Protein AF-A0A7J7T260-F1 (afdb_monomer_lite)

Foldseek 3Di:
DDPVLVVDPPRDPVVVVVVQLVPDDPDDDPVCSVVSVVVVVVVVVVVVVVVVVVVVVVVVVCVVCVVVVVVVVVVVVVVVVVVVVVVVVVVVVVVVVVVVVVVVVVVVVVVVVVVVVVVLVVVLVVLQVQLVVLVVCLVVVVVVLPLVSNVVSLVSVVVSLVSNVPPPCSVVSVVVSVVSVVVSLVSVVVQCVVCVVVVVVPSNVVVDDPDDPDPPPPPD

InterPro domains:
  IPR019335 Conserved oligomeric Golgi complex subunit 7 [PF10191] (2-204)
  IPR019335 Conserved oligomeric Golgi complex subunit 7 [PTHR21443] (2-204)

Secondary structure (DSSP, 8-state):
---GGGGSTT--HHHHHHHHHHTS-S---HHHHHHHHHHHHHHHHHHHHHHHHHHHHHHHHHHHHHHHHHHHHHHHHHHHHHHHHHHHHHHHHHHHHHHHHHHHHHHHHHHHHHHHHHHHHHHHHHHHHHHHHHHHHHHHHHHT--HHHHHHHHHHHHHHHHT-TTSTTHHHHHHHHHHHHHHHHHHHHHHHHHHHHTT-HHHHHTSS-TT-TT------

Sequence (220 aa):
MDYSRFLAEDFDVKEWINAAFRAGPKEAAAGKADGHAATLVMKLQLFIQEVNHAVEETSHQALQNMPKVLRDVEALKQEASFLKEQMILVKEDIKKFEQDTSQSMQVLVEIDQVKSRMQLAAESLQEADKWSTLSADIEETFKTQDIAVISAKLTGMQSSLAMLVDTPDYSEKCVHLEALKNRLEALASPQIVGAFTSQSVGKCWLFLPSGCPSLHIRVF

Structure (mmCIF, N/CA/C/O backbone):
data_AF-A0A7J7T260-F1
#
_entry.id   AF-A0A7J7T260-F1
#
loop_
_atom_site.group_PDB
_atom_site.id
_atom_site.type_symbol
_atom_site.label_atom_id
_atom_site.label_alt_id
_atom_site.label_comp_id
_atom_site.label_asym_id
_atom_site.label_entity_id
_atom_site.label_seq_id
_atom_site.pdbx_PDB_ins_code
_atom_site.Cartn_x
_atom_site.Cartn_y
_atom_site.Cartn_z
_atom_site.occupancy
_atom_site.B_iso_or_equiv
_atom_site.auth_seq_id
_atom_site.auth_comp_id
_atom_site.auth_asym_id
_atom_site.auth_atom_id
_atom_site.pdbx_PDB_model_num
ATOM 1 N N . MET A 1 1 ? 28.366 -14.135 -65.144 1.00 56.81 1 MET A N 1
ATOM 2 C CA . MET A 1 1 ? 29.694 -14.258 -64.516 1.00 56.81 1 MET A CA 1
ATOM 3 C C . MET A 1 1 ? 29.526 -13.789 -63.096 1.00 56.81 1 MET A C 1
ATOM 5 O O . MET A 1 1 ? 29.059 -12.676 -62.912 1.00 56.81 1 MET A O 1
ATOM 9 N N . ASP A 1 2 ? 29.786 -14.666 -62.137 1.00 58.34 2 ASP A N 1
ATOM 10 C CA . ASP A 1 2 ? 29.703 -14.346 -60.717 1.00 58.34 2 ASP A CA 1
ATOM 11 C C . ASP A 1 2 ? 31.063 -13.799 -60.260 1.00 58.34 2 ASP A C 1
ATOM 13 O O . ASP A 1 2 ? 32.071 -14.509 -60.300 1.00 58.34 2 ASP A O 1
ATOM 17 N N . TYR A 1 3 ? 31.099 -12.513 -59.919 1.00 64.69 3 TYR A N 1
ATOM 18 C CA . TYR A 1 3 ? 32.315 -11.785 -59.547 1.00 64.69 3 TYR A CA 1
ATOM 19 C C . TYR A 1 3 ? 32.571 -11.792 -58.034 1.00 64.69 3 TYR A C 1
ATOM 21 O O . TYR A 1 3 ? 33.611 -11.314 -57.589 1.00 64.69 3 TYR A O 1
ATOM 29 N N . SER A 1 4 ? 31.686 -12.428 -57.260 1.00 68.44 4 SER A N 1
ATOM 30 C CA . SER A 1 4 ? 31.826 -12.644 -55.814 1.00 68.44 4 SER A CA 1
ATOM 31 C C . SER A 1 4 ? 33.097 -13.423 -55.458 1.00 68.44 4 SER A C 1
ATOM 33 O O . SER A 1 4 ? 33.629 -13.278 -54.364 1.00 68.44 4 SER A O 1
ATOM 35 N N . ARG A 1 5 ? 33.637 -14.205 -56.406 1.00 70.38 5 ARG A N 1
ATOM 36 C CA . ARG A 1 5 ? 34.911 -14.925 -56.253 1.00 70.38 5 ARG A CA 1
ATOM 37 C C . ARG A 1 5 ? 36.118 -14.006 -56.061 1.00 70.38 5 ARG A C 1
ATOM 39 O O . ARG A 1 5 ? 37.062 -14.427 -55.415 1.00 70.38 5 ARG A O 1
ATOM 46 N N . PHE A 1 6 ? 36.088 -12.770 -56.569 1.00 74.69 6 PHE A N 1
ATOM 47 C CA . PHE A 1 6 ? 37.176 -11.805 -56.350 1.00 74.69 6 PHE A CA 1
ATOM 48 C C . PHE A 1 6 ? 37.283 -11.334 -54.894 1.00 74.69 6 PHE A C 1
ATOM 50 O O . PHE A 1 6 ? 38.311 -10.788 -54.509 1.00 74.69 6 PHE A O 1
ATOM 57 N N . LEU A 1 7 ? 36.223 -11.522 -54.104 1.00 74.06 7 LEU A N 1
ATOM 58 C CA . LEU A 1 7 ? 36.174 -11.161 -52.687 1.00 74.06 7 LEU A CA 1
ATOM 59 C C . LEU A 1 7 ? 36.612 -12.317 -51.773 1.00 74.06 7 LEU A C 1
ATOM 61 O O . LEU A 1 7 ? 36.706 -12.123 -50.564 1.00 74.06 7 LEU A O 1
ATOM 65 N N . ALA A 1 8 ? 36.836 -13.513 -52.323 1.00 83.75 8 ALA A N 1
ATOM 66 C CA . ALA A 1 8 ? 37.233 -14.685 -51.556 1.00 83.75 8 ALA A CA 1
ATOM 67 C C . ALA A 1 8 ? 38.745 -14.667 -51.268 1.00 83.75 8 ALA A C 1
ATOM 69 O O . ALA A 1 8 ? 39.545 -14.325 -52.139 1.00 83.75 8 ALA A O 1
ATOM 70 N N . GLU A 1 9 ? 39.144 -15.049 -50.052 1.00 77.88 9 GLU A N 1
ATOM 71 C CA . GLU A 1 9 ? 40.557 -15.060 -49.632 1.00 77.88 9 GLU A CA 1
ATOM 72 C C . GLU A 1 9 ? 41.417 -16.080 -50.407 1.00 77.88 9 GLU A C 1
ATOM 74 O O . GLU A 1 9 ? 42.635 -15.936 -50.477 1.00 77.88 9 GLU A O 1
ATOM 79 N N . ASP A 1 10 ? 40.794 -17.087 -51.024 1.00 85.81 10 ASP A N 1
ATOM 80 C CA . ASP A 1 10 ? 41.418 -18.172 -51.790 1.00 85.81 10 ASP A CA 1
ATOM 81 C C . ASP A 1 10 ? 41.373 -17.959 -53.315 1.00 85.81 10 ASP A C 1
ATOM 83 O O . ASP A 1 10 ? 41.536 -18.902 -54.091 1.00 85.81 10 ASP A O 1
ATOM 87 N N . PHE A 1 11 ? 41.149 -16.725 -53.772 1.00 85.56 11 PHE A N 1
ATOM 88 C CA . PHE A 1 11 ? 40.962 -16.436 -55.189 1.00 85.56 11 PHE A CA 1
ATOM 89 C C . PHE A 1 11 ? 42.188 -16.791 -56.060 1.00 85.56 11 PHE A C 1
ATOM 91 O O . PHE A 1 11 ? 43.198 -16.083 -56.070 1.00 85.56 11 PHE A O 1
ATOM 98 N N . ASP A 1 12 ? 42.070 -17.847 -56.877 1.00 84.88 12 ASP A N 1
ATOM 99 C CA . ASP A 1 12 ? 43.065 -18.190 -57.900 1.00 84.88 12 ASP A CA 1
ATOM 100 C C . ASP A 1 12 ? 42.749 -17.519 -59.248 1.00 84.88 12 ASP A C 1
ATOM 102 O O . ASP A 1 12 ? 41.869 -17.926 -60.018 1.00 84.88 12 ASP A O 1
ATOM 106 N N . VAL A 1 13 ? 43.555 -16.505 -59.569 1.00 84.00 13 VAL A N 1
ATOM 107 C CA . VAL A 1 13 ? 43.523 -15.763 -60.836 1.00 84.00 13 VAL A CA 1
ATOM 108 C C . VAL A 1 13 ? 43.658 -16.696 -62.045 1.00 84.00 13 VAL A C 1
ATOM 110 O O . VAL A 1 13 ? 42.976 -16.504 -63.053 1.00 84.00 13 VAL A O 1
ATOM 113 N N . LYS A 1 14 ? 44.526 -17.714 -61.981 1.00 83.19 14 LYS A N 1
ATOM 114 C CA . LYS A 1 14 ? 44.779 -18.629 -63.104 1.00 83.19 14 LYS A CA 1
ATOM 115 C C . LYS A 1 14 ? 43.584 -19.535 -63.342 1.00 83.19 14 LYS A C 1
ATOM 117 O O . LYS A 1 14 ? 43.186 -19.725 -64.493 1.00 83.19 14 LYS A O 1
ATOM 122 N N . GLU A 1 15 ? 43.007 -20.085 -62.279 1.00 84.31 15 GLU A N 1
ATOM 123 C CA . GLU A 1 15 ? 41.802 -20.907 -62.375 1.00 84.31 15 GLU A CA 1
ATOM 124 C C . GLU A 1 15 ? 40.628 -20.091 -62.929 1.00 84.31 15 GLU A C 1
ATOM 126 O O . GLU A 1 15 ? 39.935 -20.540 -63.847 1.00 84.31 15 GLU A O 1
ATOM 131 N N . TRP A 1 16 ? 40.467 -18.853 -62.457 1.00 84.44 16 TRP A N 1
ATOM 132 C CA . TRP A 1 16 ? 39.430 -17.939 -62.924 1.00 84.44 16 TRP A CA 1
ATOM 133 C C . TRP A 1 16 ? 39.582 -17.568 -64.405 1.00 84.44 16 TRP A C 1
ATOM 135 O O . TRP A 1 16 ? 38.613 -17.682 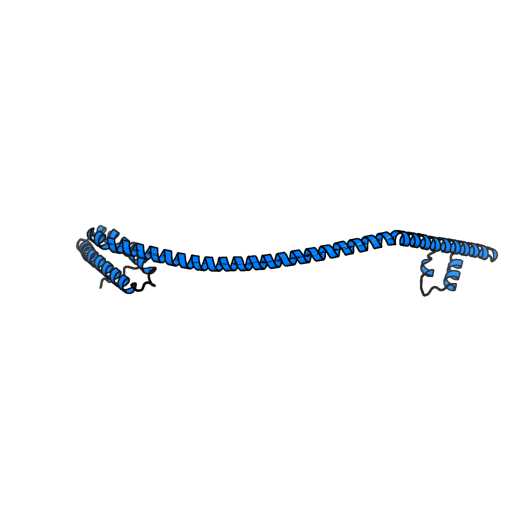-65.157 1.00 84.44 16 TRP A O 1
ATOM 145 N N . ILE A 1 17 ? 40.787 -17.193 -64.860 1.00 82.75 17 ILE A N 1
ATOM 146 C CA . ILE A 1 17 ? 41.053 -16.888 -66.279 1.00 82.75 17 ILE A CA 1
ATOM 147 C C . ILE A 1 17 ? 40.743 -18.120 -67.136 1.00 82.75 17 ILE A C 1
ATOM 149 O O . ILE A 1 17 ? 39.993 -18.032 -68.109 1.00 82.75 17 ILE A O 1
ATOM 153 N N . ASN A 1 18 ? 41.258 -19.290 -66.753 1.00 84.44 18 ASN A N 1
ATOM 154 C CA . ASN A 1 18 ? 41.034 -20.528 -67.499 1.00 84.44 18 ASN A CA 1
ATOM 155 C C . ASN A 1 18 ? 39.542 -20.888 -67.581 1.00 84.44 18 ASN A C 1
ATOM 157 O O . ASN A 1 18 ? 39.064 -21.297 -68.642 1.00 84.44 18 ASN A O 1
ATOM 161 N N . ALA A 1 19 ? 38.782 -20.700 -66.501 1.00 81.75 19 ALA A N 1
ATOM 162 C CA . ALA A 1 19 ? 37.333 -20.885 -66.494 1.00 81.75 19 ALA A CA 1
ATOM 163 C C . ALA A 1 19 ? 36.606 -19.851 -67.376 1.00 81.75 19 ALA A C 1
ATOM 165 O O . ALA A 1 19 ? 35.690 -20.212 -68.118 1.00 81.75 19 ALA A O 1
ATOM 166 N N . ALA A 1 20 ? 37.037 -18.587 -67.361 1.00 79.62 20 ALA A N 1
ATOM 167 C CA . ALA A 1 20 ? 36.431 -17.503 -68.134 1.00 79.62 20 ALA A CA 1
ATOM 168 C C . ALA 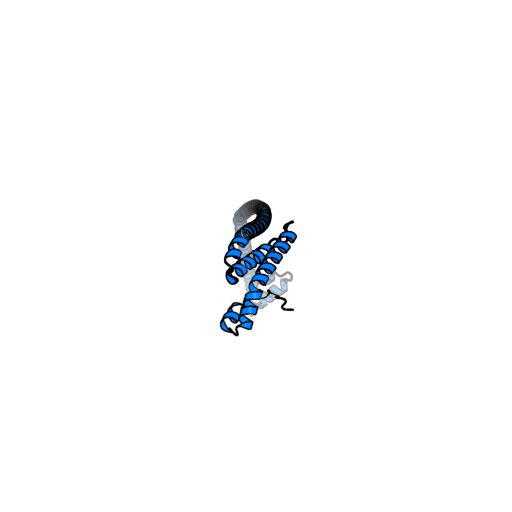A 1 20 ? 36.633 -17.642 -69.653 1.00 79.62 20 ALA A C 1
ATOM 170 O O . ALA A 1 20 ? 35.740 -17.297 -70.434 1.00 79.62 20 ALA A O 1
ATOM 171 N N . PHE A 1 21 ? 37.773 -18.187 -70.082 1.00 77.38 21 PHE A N 1
ATOM 172 C CA . PHE A 1 21 ? 38.019 -18.533 -71.485 1.00 77.38 21 PHE A CA 1
ATOM 173 C C . PHE A 1 21 ? 37.276 -19.810 -71.907 1.00 77.38 21 PHE A C 1
ATOM 175 O O . PHE A 1 21 ? 36.761 -19.866 -73.020 1.00 77.38 21 PHE A O 1
ATOM 182 N N . ARG A 1 22 ? 37.130 -20.804 -71.015 1.00 77.38 22 ARG A N 1
ATOM 183 C CA . ARG A 1 22 ? 36.323 -22.018 -71.274 1.00 77.38 22 ARG A CA 1
ATOM 184 C C . ARG A 1 22 ? 34.820 -21.741 -71.394 1.00 77.38 22 ARG A C 1
ATOM 186 O O . ARG A 1 22 ? 34.125 -22.490 -72.075 1.00 77.38 22 ARG A O 1
ATOM 193 N N . ALA A 1 23 ? 34.327 -20.691 -70.737 1.00 71.50 23 ALA A N 1
ATOM 194 C CA . ALA A 1 23 ? 32.933 -20.248 -70.796 1.00 71.50 23 ALA A CA 1
ATOM 195 C C . ALA A 1 23 ? 32.600 -19.379 -72.032 1.00 71.50 23 ALA A C 1
ATOM 197 O O . ALA A 1 23 ? 31.432 -19.057 -72.248 1.00 71.50 23 ALA A O 1
ATOM 198 N N . GLY A 1 24 ? 33.602 -18.976 -72.825 1.00 65.88 24 GLY A N 1
ATOM 199 C CA . GLY A 1 24 ? 33.419 -18.227 -74.073 1.00 65.88 24 GLY A CA 1
ATOM 200 C C . GLY A 1 24 ? 32.967 -19.101 -75.258 1.00 65.88 24 GLY A C 1
ATOM 201 O O . GLY A 1 24 ? 32.824 -20.318 -75.116 1.00 65.88 24 GLY A O 1
ATOM 202 N N . PRO A 1 25 ? 32.730 -18.511 -76.446 1.00 60.53 25 PRO A N 1
ATOM 203 C CA . PRO A 1 25 ? 32.304 -19.251 -77.637 1.00 60.53 25 PRO A CA 1
ATOM 204 C C . PRO A 1 25 ? 33.294 -20.376 -77.988 1.00 60.53 25 PRO A C 1
ATOM 206 O O . PRO A 1 25 ? 34.473 -20.115 -78.216 1.00 60.53 25 PRO A O 1
ATOM 209 N N . LYS A 1 26 ? 32.814 -21.627 -78.055 1.00 57.97 26 LYS A N 1
ATOM 210 C CA . LYS A 1 26 ? 33.631 -22.855 -78.188 1.00 57.97 26 LYS A CA 1
ATOM 211 C C . LYS A 1 26 ? 34.328 -23.071 -79.547 1.00 57.97 26 LYS A C 1
ATOM 213 O O . LYS A 1 26 ? 34.891 -24.136 -79.767 1.00 57.97 26 LYS A O 1
ATOM 218 N N . GLU A 1 27 ? 34.370 -22.074 -80.427 1.00 53.69 27 GLU A N 1
ATOM 219 C CA . GLU A 1 27 ? 35.110 -22.138 -81.697 1.00 53.69 27 GLU A CA 1
ATOM 220 C C . GLU A 1 27 ? 35.938 -20.865 -81.915 1.00 53.69 27 GLU A C 1
ATOM 222 O O . GLU A 1 27 ? 35.539 -19.922 -82.607 1.00 53.69 27 GLU A O 1
ATOM 227 N N . ALA A 1 28 ? 37.121 -20.832 -81.307 1.00 50.03 28 ALA A N 1
ATOM 228 C CA . ALA A 1 28 ? 38.090 -19.764 -81.496 1.00 50.03 28 ALA A CA 1
ATOM 229 C C . ALA A 1 28 ? 39.416 -20.351 -81.991 1.00 50.03 28 ALA A C 1
ATOM 231 O O . ALA A 1 28 ? 40.256 -20.786 -81.210 1.00 50.03 28 ALA A O 1
ATOM 232 N N . ALA A 1 29 ? 39.618 -20.320 -83.311 1.00 54.75 29 ALA A N 1
ATOM 233 C CA . ALA A 1 29 ? 40.965 -20.242 -83.867 1.00 54.75 29 ALA A CA 1
ATOM 234 C C . ALA A 1 29 ? 41.714 -19.075 -83.192 1.00 54.75 29 ALA A C 1
ATOM 236 O O . ALA A 1 29 ? 41.081 -18.085 -82.818 1.00 54.75 29 ALA A O 1
ATOM 237 N N . ALA A 1 30 ? 43.038 -19.180 -83.051 1.00 56.75 30 ALA A N 1
ATOM 238 C CA . ALA A 1 30 ? 43.891 -18.289 -82.252 1.00 56.75 30 ALA A CA 1
ATOM 239 C C . ALA A 1 30 ? 43.625 -16.769 -82.407 1.00 56.75 30 ALA A C 1
ATOM 241 O O . ALA A 1 30 ? 43.826 -16.026 -81.456 1.00 56.75 30 ALA A O 1
ATOM 242 N N . GLY A 1 31 ? 43.087 -16.303 -83.543 1.00 58.38 31 GLY A N 1
ATOM 243 C CA . GLY A 1 31 ? 42.701 -14.900 -83.760 1.00 58.38 31 GLY A CA 1
ATOM 244 C C . GLY A 1 31 ? 41.408 -14.410 -83.075 1.00 58.38 31 GLY A C 1
ATOM 245 O O . GLY A 1 31 ? 41.190 -13.206 -83.010 1.00 58.38 31 GLY A O 1
ATOM 246 N N . LYS A 1 32 ? 40.537 -15.289 -82.551 1.00 62.78 32 LYS A N 1
ATOM 247 C CA . LYS A 1 32 ? 39.312 -14.902 -81.803 1.00 62.78 32 LYS A CA 1
ATOM 248 C C . LYS A 1 32 ? 39.509 -14.872 -80.278 1.00 62.78 32 LYS A C 1
ATOM 250 O O . LYS A 1 32 ? 38.668 -14.314 -79.574 1.00 62.78 32 LYS A O 1
ATOM 255 N N . ALA A 1 33 ? 40.603 -15.447 -79.771 1.00 71.12 33 ALA A N 1
ATOM 256 C CA . ALA A 1 33 ? 40.935 -15.450 -78.344 1.00 71.12 33 ALA A CA 1
ATOM 257 C C . ALA A 1 33 ? 41.279 -14.040 -77.836 1.00 71.12 33 ALA A C 1
ATOM 259 O O . ALA A 1 33 ? 40.783 -13.640 -76.784 1.00 71.12 33 ALA A O 1
ATOM 260 N N . ASP A 1 34 ? 42.021 -13.260 -78.628 1.00 77.81 34 ASP A N 1
ATOM 261 C CA . ASP A 1 34 ? 42.345 -11.861 -78.315 1.00 77.81 34 ASP A CA 1
ATOM 262 C C . ASP A 1 34 ? 41.094 -10.975 -78.235 1.00 77.81 34 ASP A C 1
ATOM 264 O O . ASP A 1 34 ? 40.984 -10.132 -77.347 1.00 77.81 34 ASP A O 1
ATOM 268 N N . GLY A 1 35 ? 40.096 -11.204 -79.097 1.00 79.88 35 GLY A N 1
ATOM 269 C CA . GLY A 1 35 ? 38.822 -10.474 -79.047 1.00 79.88 35 GLY A CA 1
ATOM 270 C C . GLY A 1 35 ? 38.007 -10.763 -77.778 1.00 79.88 35 GLY A C 1
ATOM 271 O O . GLY A 1 35 ? 37.420 -9.853 -77.183 1.00 79.88 35 GLY A O 1
ATOM 272 N N . HIS A 1 36 ? 37.999 -12.019 -77.316 1.00 80.12 36 HIS A N 1
ATOM 273 C CA . HIS A 1 36 ? 37.362 -12.404 -76.049 1.00 80.12 36 HIS A CA 1
ATOM 274 C C . HIS A 1 36 ? 38.128 -11.850 -74.842 1.00 80.12 36 HIS A C 1
ATOM 276 O O . HIS A 1 36 ? 37.509 -11.319 -73.920 1.00 80.12 36 HIS A O 1
ATOM 282 N N . ALA A 1 37 ? 39.464 -11.890 -74.878 1.00 81.81 37 ALA A N 1
ATOM 283 C CA . ALA A 1 37 ? 40.330 -11.292 -73.863 1.00 81.81 37 ALA A CA 1
ATOM 284 C C . ALA A 1 37 ? 40.078 -9.782 -73.725 1.00 81.81 37 ALA A C 1
ATOM 286 O O . ALA A 1 37 ? 39.827 -9.299 -72.622 1.00 81.81 37 ALA A O 1
ATOM 287 N N . ALA A 1 38 ? 40.049 -9.050 -74.843 1.00 85.19 38 ALA A N 1
ATOM 288 C CA . ALA A 1 38 ? 39.755 -7.618 -74.868 1.00 85.19 38 ALA A CA 1
ATOM 289 C C . ALA A 1 38 ? 38.356 -7.304 -74.308 1.00 85.19 38 ALA A C 1
ATOM 291 O O . ALA A 1 38 ? 38.187 -6.357 -73.542 1.00 85.19 38 ALA A O 1
ATOM 292 N N . THR A 1 39 ? 37.361 -8.142 -74.618 1.00 85.06 39 THR A N 1
ATOM 293 C CA . THR A 1 39 ? 35.998 -8.008 -74.077 1.00 85.06 39 THR A CA 1
ATOM 294 C C . THR A 1 39 ? 35.954 -8.244 -72.562 1.00 85.06 39 THR A C 1
ATOM 296 O O . THR A 1 39 ? 35.250 -7.530 -71.847 1.00 85.06 39 THR A O 1
ATOM 299 N N . LEU A 1 40 ? 36.694 -9.231 -72.047 1.00 84.06 40 LEU A N 1
ATOM 300 C CA . LEU A 1 40 ? 36.801 -9.491 -70.608 1.00 84.06 40 LEU A CA 1
ATOM 301 C C . LEU A 1 40 ? 37.502 -8.341 -69.879 1.00 84.06 40 LEU A C 1
ATOM 303 O O . LEU A 1 40 ? 37.001 -7.896 -68.850 1.00 84.06 40 LEU A O 1
ATOM 307 N N . VAL A 1 41 ? 38.603 -7.825 -70.432 1.00 87.62 41 VAL A N 1
ATOM 308 C CA . VAL A 1 41 ? 39.314 -6.658 -69.887 1.00 87.62 41 VAL A CA 1
ATOM 309 C C . VAL A 1 41 ? 38.396 -5.439 -69.844 1.00 87.62 41 VAL A C 1
ATOM 311 O O . VAL A 1 41 ? 38.296 -4.797 -68.805 1.00 87.62 41 VAL A O 1
ATOM 314 N N . MET A 1 42 ? 37.652 -5.162 -70.918 1.00 89.44 42 MET A N 1
ATOM 315 C CA . MET A 1 42 ? 36.685 -4.061 -70.946 1.00 89.44 42 MET A CA 1
ATOM 316 C C . MET A 1 42 ? 35.599 -4.217 -69.871 1.00 89.44 42 MET A C 1
ATOM 318 O O . MET A 1 42 ? 35.267 -3.250 -69.192 1.00 89.44 42 MET A O 1
ATOM 322 N N . LYS A 1 43 ? 35.070 -5.430 -69.666 1.00 85.31 43 LYS A N 1
ATOM 323 C CA . LYS A 1 43 ? 34.080 -5.702 -68.609 1.00 85.31 43 LYS A CA 1
ATOM 324 C C . LYS A 1 43 ? 34.651 -5.517 -67.205 1.00 85.31 43 LYS A C 1
ATOM 326 O O . LYS A 1 43 ? 33.975 -4.942 -66.361 1.00 85.31 43 LYS A O 1
ATOM 331 N N . LEU A 1 44 ? 35.878 -5.978 -66.958 1.00 87.31 44 LEU A N 1
ATOM 332 C CA . LEU A 1 44 ? 36.562 -5.751 -65.682 1.00 87.31 44 LEU A CA 1
ATOM 333 C C . LEU A 1 44 ? 36.815 -4.259 -65.449 1.00 87.31 44 LEU A C 1
ATOM 335 O O . LEU A 1 44 ? 36.603 -3.778 -64.343 1.00 87.31 44 LEU A O 1
ATOM 339 N N . GLN A 1 45 ? 37.198 -3.518 -66.489 1.00 86.94 45 GLN A N 1
ATOM 340 C CA . GLN A 1 45 ? 37.403 -2.075 -66.403 1.00 86.94 45 GLN A CA 1
ATOM 341 C C . GLN A 1 45 ? 36.107 -1.338 -66.036 1.00 86.94 45 GLN A C 1
ATOM 343 O O . GLN A 1 45 ? 36.128 -0.477 -65.159 1.00 86.94 45 GLN A O 1
ATOM 348 N N . LEU A 1 46 ? 34.981 -1.700 -66.661 1.00 89.50 46 LEU A N 1
ATOM 349 C CA . LEU A 1 46 ? 33.664 -1.151 -66.323 1.00 89.50 46 LEU A CA 1
ATOM 350 C C . LEU A 1 46 ? 33.250 -1.506 -64.891 1.00 89.50 46 LEU A C 1
ATOM 352 O O . LEU A 1 46 ? 32.751 -0.646 -64.177 1.00 89.50 46 LEU A O 1
ATOM 356 N N . PHE A 1 47 ? 33.513 -2.736 -64.447 1.00 85.56 47 PHE A N 1
ATOM 357 C CA . PHE A 1 47 ? 33.223 -3.155 -63.076 1.00 85.56 47 PHE A CA 1
ATOM 358 C C . PHE A 1 47 ? 34.054 -2.381 -62.045 1.00 85.56 47 PHE A C 1
ATOM 360 O O . PHE A 1 47 ? 33.519 -1.934 -61.038 1.00 85.56 47 PHE A O 1
ATOM 367 N N . ILE A 1 48 ? 35.347 -2.161 -62.306 1.00 88.25 48 ILE A N 1
ATOM 368 C CA . ILE A 1 48 ? 36.201 -1.325 -61.447 1.00 88.25 48 ILE A CA 1
ATOM 369 C C . ILE A 1 48 ? 35.636 0.097 -61.359 1.00 88.25 48 ILE A C 1
ATOM 371 O O . ILE A 1 48 ? 35.587 0.669 -60.273 1.00 88.25 48 ILE A O 1
ATOM 375 N N . GLN A 1 49 ? 35.183 0.664 -62.481 1.00 90.19 49 GLN A N 1
ATOM 376 C CA . GLN A 1 49 ? 34.547 1.982 -62.488 1.00 90.19 49 GLN A CA 1
ATOM 377 C C . GLN A 1 49 ? 33.243 1.998 -61.684 1.00 90.19 49 GLN A C 1
ATOM 379 O O . GLN A 1 49 ? 33.034 2.918 -60.900 1.00 90.19 49 GLN A O 1
ATOM 384 N N . GLU A 1 50 ? 32.398 0.982 -61.839 1.00 89.94 50 GLU A N 1
ATOM 385 C CA . GLU A 1 50 ? 31.130 0.857 -61.118 1.00 89.94 50 GLU A CA 1
ATOM 386 C C . GLU A 1 50 ? 31.342 0.708 -59.606 1.00 89.94 50 GLU A C 1
ATOM 388 O O . GLU A 1 50 ? 30.701 1.411 -58.828 1.00 89.94 50 GLU A O 1
ATOM 393 N N . VAL A 1 51 ? 32.289 -0.134 -59.179 1.00 89.62 51 VAL A N 1
ATOM 394 C CA . VAL A 1 51 ? 32.632 -0.311 -57.760 1.00 89.62 51 VAL A CA 1
ATOM 395 C C . VAL A 1 51 ? 33.208 0.972 -57.172 1.00 89.62 51 VAL A C 1
ATOM 397 O O . VAL A 1 51 ? 32.775 1.389 -56.100 1.00 89.62 51 VAL A O 1
ATOM 400 N N . ASN A 1 52 ? 34.141 1.629 -57.865 1.00 92.31 52 ASN A N 1
ATOM 401 C CA . ASN A 1 52 ? 34.704 2.894 -57.391 1.00 92.31 52 ASN A CA 1
ATOM 402 C C . ASN A 1 52 ? 33.619 3.963 -57.257 1.00 92.31 52 ASN A C 1
ATOM 404 O O . ASN A 1 52 ? 33.549 4.631 -56.230 1.00 92.31 52 ASN A O 1
ATOM 408 N N . HIS A 1 53 ? 32.729 4.071 -58.245 1.00 94.25 53 HIS A N 1
ATOM 409 C CA . HIS A 1 53 ? 31.622 5.015 -58.193 1.00 94.25 53 HIS A CA 1
ATOM 410 C C . HIS A 1 53 ? 30.649 4.703 -57.046 1.00 94.25 53 HIS A C 1
ATOM 412 O O . HIS A 1 53 ? 30.259 5.607 -56.314 1.00 94.25 53 HIS A O 1
ATOM 418 N N . ALA A 1 54 ? 30.303 3.430 -56.832 1.00 93.69 54 ALA A N 1
ATOM 419 C CA . ALA A 1 54 ? 29.442 3.017 -55.727 1.00 93.69 54 ALA A CA 1
ATOM 420 C C . ALA A 1 54 ? 30.070 3.319 -54.355 1.00 93.69 54 ALA A C 1
ATOM 422 O O . ALA A 1 54 ? 29.375 3.764 -53.439 1.00 93.69 54 ALA A O 1
ATOM 423 N N . VAL A 1 55 ? 31.382 3.111 -54.210 1.00 94.75 55 VAL A N 1
ATOM 424 C CA . VAL A 1 55 ? 32.128 3.449 -52.989 1.00 94.75 55 VAL A CA 1
ATOM 425 C C . VAL A 1 55 ? 32.171 4.960 -52.775 1.00 94.75 55 VAL A C 1
ATOM 427 O O . VAL A 1 55 ? 31.914 5.414 -51.662 1.00 94.75 55 VAL A O 1
ATOM 430 N N . GLU A 1 56 ? 32.456 5.743 -53.816 1.00 95.81 56 GLU A N 1
ATOM 431 C CA . GLU A 1 56 ? 32.469 7.208 -53.747 1.00 95.81 56 GLU A CA 1
ATOM 432 C C . GLU A 1 56 ? 31.098 7.767 -53.364 1.00 95.81 56 GLU A C 1
ATOM 434 O O . GLU A 1 56 ? 31.010 8.566 -52.431 1.00 95.81 56 GLU A O 1
ATOM 439 N N . GLU A 1 57 ? 30.030 7.301 -54.010 1.00 96.06 57 GLU A N 1
ATOM 440 C CA . GLU A 1 57 ? 28.659 7.732 -53.732 1.00 96.06 57 GLU A CA 1
ATOM 441 C C . GLU A 1 57 ? 28.245 7.370 -52.300 1.00 96.06 57 GLU A C 1
ATOM 443 O O . GLU A 1 57 ? 27.776 8.223 -51.546 1.00 96.06 57 GLU A O 1
ATOM 448 N N . THR A 1 58 ? 28.498 6.129 -51.872 1.00 95.38 58 THR A N 1
ATOM 449 C CA . THR A 1 58 ? 28.173 5.684 -50.507 1.00 95.38 58 THR A CA 1
ATOM 450 C C . THR A 1 58 ? 28.978 6.457 -49.463 1.00 95.38 58 THR A C 1
ATOM 452 O O . THR A 1 58 ? 28.440 6.857 -48.430 1.00 95.38 58 THR A O 1
ATOM 455 N N . SER A 1 59 ? 30.262 6.708 -49.727 1.00 94.56 59 SER A N 1
ATOM 456 C CA . SER A 1 59 ? 31.127 7.509 -48.859 1.00 94.56 59 SER A CA 1
ATOM 457 C C . SER A 1 59 ? 30.617 8.945 -48.752 1.00 94.56 59 SER A C 1
ATOM 459 O O . SER A 1 59 ? 30.496 9.486 -47.651 1.00 94.56 59 SER A O 1
ATOM 461 N N . HIS A 1 60 ? 30.230 9.551 -49.875 1.00 96.19 60 HIS A N 1
ATOM 462 C CA . HIS A 1 60 ? 29.692 10.903 -49.893 1.00 96.19 60 HIS A CA 1
ATOM 463 C C . HIS A 1 60 ? 28.375 10.995 -49.115 1.00 96.19 60 HIS A C 1
ATOM 465 O O . HIS A 1 60 ? 28.220 11.874 -48.266 1.00 96.19 60 HIS A O 1
ATOM 471 N N . GLN A 1 61 ? 27.465 10.040 -49.312 1.00 95.81 61 GLN A N 1
ATOM 472 C CA . GLN A 1 61 ? 26.218 9.947 -48.553 1.00 95.81 61 GLN A CA 1
ATOM 473 C C . GLN A 1 61 ? 26.466 9.738 -47.052 1.00 95.81 61 GLN A C 1
ATOM 475 O O . GLN A 1 61 ? 25.808 10.371 -46.223 1.00 95.81 61 GLN A O 1
ATOM 480 N N . ALA A 1 62 ? 27.427 8.891 -46.673 1.00 95.56 62 ALA A N 1
ATOM 481 C CA . ALA A 1 62 ? 27.796 8.685 -45.274 1.00 95.56 62 ALA A CA 1
ATOM 482 C C . ALA A 1 62 ? 28.323 9.981 -44.638 1.00 95.56 62 ALA A C 1
ATOM 484 O O . ALA A 1 62 ? 27.877 10.359 -43.552 1.00 95.56 62 ALA A O 1
ATOM 485 N N . LEU A 1 63 ? 29.207 10.703 -45.334 1.00 96.25 63 LEU A N 1
ATOM 486 C CA . LEU A 1 63 ? 29.754 11.983 -44.876 1.00 96.25 63 LEU A CA 1
ATOM 487 C C . LEU A 1 63 ? 28.682 13.073 -44.764 1.00 96.25 63 LEU A C 1
ATOM 489 O O . LEU A 1 63 ? 28.717 13.864 -43.823 1.00 96.25 63 LEU A O 1
ATOM 493 N N . GLN A 1 64 ? 27.703 13.099 -45.670 1.00 95.12 64 GLN A N 1
ATOM 494 C CA . GLN A 1 64 ? 26.589 14.047 -45.609 1.00 95.12 64 GLN A CA 1
ATOM 495 C C . GLN A 1 64 ? 25.622 13.756 -44.451 1.00 95.12 64 GLN A C 1
ATOM 497 O O . GLN A 1 64 ? 25.114 14.686 -43.821 1.00 95.12 64 GLN A O 1
ATOM 502 N N . ASN A 1 65 ? 25.372 12.481 -44.143 1.00 96.12 65 ASN A N 1
ATOM 503 C CA . ASN A 1 65 ? 24.422 12.081 -43.101 1.00 96.12 65 ASN A CA 1
ATOM 504 C C . ASN A 1 65 ? 25.023 12.097 -41.687 1.00 96.12 65 ASN A C 1
ATOM 506 O O . ASN A 1 65 ? 24.298 12.294 -40.709 1.00 96.12 65 ASN A O 1
ATOM 510 N N . MET A 1 66 ? 26.340 11.933 -41.554 1.00 96.06 66 MET A N 1
ATOM 511 C CA . MET A 1 66 ? 27.026 11.846 -40.260 1.00 96.06 66 MET A CA 1
ATOM 512 C C . MET A 1 66 ? 26.775 13.048 -39.324 1.00 96.06 66 MET A C 1
ATOM 514 O O . MET A 1 66 ? 26.473 12.819 -38.152 1.00 96.06 66 MET A O 1
ATOM 518 N N . PRO A 1 67 ? 26.784 14.318 -39.783 1.00 96.38 67 PRO A N 1
ATOM 519 C CA . PRO A 1 67 ? 26.459 15.462 -38.927 1.00 96.38 67 PRO A CA 1
ATOM 520 C C . PRO A 1 67 ? 25.019 15.458 -38.402 1.00 96.38 67 PRO A C 1
ATOM 522 O O . PRO A 1 67 ? 24.737 16.034 -37.351 1.00 96.38 67 PRO A O 1
ATOM 525 N N . LYS A 1 68 ? 24.077 14.850 -39.135 1.00 96.38 68 LYS A N 1
ATOM 526 C CA . LYS A 1 68 ? 22.698 14.685 -38.663 1.00 96.38 68 LYS A CA 1
ATOM 527 C C . LYS A 1 68 ? 22.651 13.649 -37.542 1.00 96.38 68 LYS A C 1
ATOM 529 O O . LYS A 1 68 ? 22.173 13.972 -36.464 1.00 96.38 68 LYS A O 1
ATOM 534 N N . VAL A 1 69 ? 23.251 12.478 -37.757 1.00 97.50 69 VAL A N 1
ATOM 535 C CA . VAL A 1 69 ? 23.316 11.412 -36.745 1.00 97.50 69 VAL A CA 1
ATOM 536 C C . VAL A 1 69 ? 23.996 11.897 -35.462 1.00 97.50 69 VAL A C 1
ATOM 538 O O . VAL A 1 69 ? 23.498 11.633 -34.375 1.00 97.50 69 VAL A O 1
ATOM 541 N N . LEU A 1 70 ? 25.090 12.660 -35.563 1.00 97.44 70 LEU A N 1
ATOM 542 C CA . LEU A 1 70 ? 25.762 13.225 -34.387 1.00 97.44 70 LEU A CA 1
ATOM 543 C C . LEU A 1 70 ? 24.860 14.177 -33.588 1.00 97.44 70 LEU A C 1
ATOM 545 O O . LEU A 1 70 ? 24.879 14.143 -32.359 1.00 97.44 70 LEU A O 1
ATOM 549 N N . ARG A 1 71 ? 24.054 15.003 -34.267 1.00 97.50 71 ARG A N 1
ATOM 550 C CA . ARG A 1 71 ? 23.079 15.879 -33.599 1.00 97.50 71 ARG A CA 1
ATOM 551 C C . ARG A 1 71 ? 21.972 15.078 -32.925 1.00 97.50 71 ARG A C 1
ATOM 553 O O . ARG A 1 71 ? 21.646 15.373 -31.781 1.00 97.50 71 ARG A O 1
ATOM 560 N N . ASP A 1 72 ? 21.453 14.060 -33.603 1.00 97.56 72 ASP A N 1
ATOM 561 C CA . ASP A 1 72 ? 20.402 13.195 -33.063 1.00 97.56 72 ASP A CA 1
ATOM 562 C C . ASP A 1 72 ? 20.904 12.434 -31.818 1.00 97.56 72 ASP A C 1
ATOM 564 O O . ASP A 1 72 ? 20.192 12.334 -30.822 1.00 97.56 72 ASP A O 1
ATOM 568 N N . VAL A 1 73 ? 22.159 11.965 -31.823 1.00 97.94 73 VAL A N 1
ATOM 569 C CA . VAL A 1 73 ? 22.789 11.301 -30.667 1.00 97.94 73 VAL A CA 1
ATOM 570 C C . VAL A 1 73 ? 22.976 12.258 -29.488 1.00 97.94 73 VAL A C 1
ATOM 572 O O . VAL A 1 73 ? 22.710 11.872 -28.349 1.00 97.94 73 VAL A O 1
ATOM 575 N N . GLU A 1 74 ? 23.412 13.498 -29.723 1.00 97.69 74 GLU A N 1
ATOM 576 C CA . GLU A 1 74 ? 23.564 14.467 -28.631 1.00 97.69 74 GLU A CA 1
ATOM 577 C C . GLU A 1 74 ? 22.202 14.887 -28.058 1.00 97.69 74 GLU A C 1
ATOM 579 O O . GLU A 1 74 ? 22.062 14.974 -26.839 1.00 97.69 74 GLU A O 1
ATOM 584 N N . ALA A 1 75 ? 21.182 15.065 -28.905 1.00 97.88 75 ALA A N 1
ATOM 585 C CA . ALA A 1 75 ? 19.814 15.326 -28.459 1.00 97.88 75 ALA A CA 1
ATOM 586 C C . ALA A 1 75 ? 19.277 14.169 -27.601 1.00 97.88 75 ALA A C 1
ATOM 588 O O . ALA A 1 75 ? 18.823 14.388 -26.479 1.00 97.88 75 ALA A O 1
ATOM 589 N N . LEU A 1 76 ? 19.435 12.925 -28.067 1.00 98.06 76 LEU A N 1
ATOM 590 C CA . LEU A 1 76 ? 19.032 11.734 -27.320 1.00 98.06 76 LEU A CA 1
ATOM 591 C C . LEU A 1 76 ? 19.748 11.635 -25.966 1.00 98.06 76 LEU A C 1
ATOM 593 O O . LEU A 1 76 ? 19.143 11.275 -24.957 1.00 98.06 76 LEU A O 1
ATOM 597 N N . LYS A 1 77 ? 21.039 11.972 -25.918 1.00 98.00 77 LYS A N 1
ATOM 598 C CA . LYS A 1 77 ? 21.815 12.000 -24.674 1.00 98.00 77 LYS A CA 1
ATOM 599 C C . LYS A 1 77 ? 21.283 13.048 -23.695 1.00 98.00 77 LYS A C 1
ATOM 601 O O . LYS A 1 77 ? 21.190 12.757 -22.502 1.00 98.00 77 LYS A O 1
ATOM 606 N N . GLN A 1 78 ? 20.919 14.236 -24.176 1.00 97.88 78 GLN A N 1
ATOM 607 C CA . GLN A 1 78 ? 20.309 15.276 -23.345 1.00 97.88 78 GLN A CA 1
ATOM 608 C C . GLN A 1 78 ? 18.948 14.829 -22.803 1.00 97.88 78 GLN A C 1
ATOM 610 O O . GLN A 1 78 ? 18.730 14.891 -21.593 1.00 97.88 78 GLN A O 1
ATOM 615 N N . GLU A 1 79 ? 18.076 14.286 -23.652 1.00 97.88 79 GLU A N 1
ATOM 616 C CA . GLU A 1 79 ? 16.768 13.764 -23.238 1.00 97.88 79 GLU A CA 1
ATOM 617 C C . GLU A 1 79 ? 16.893 12.629 -22.216 1.00 97.88 79 GLU A C 1
ATOM 619 O O . GLU A 1 79 ? 16.212 12.639 -21.191 1.00 97.88 79 GLU A O 1
ATOM 624 N N . ALA A 1 80 ? 17.814 11.685 -22.432 1.00 98.19 80 ALA A N 1
ATOM 625 C CA . ALA A 1 80 ? 18.077 10.600 -21.491 1.00 98.19 80 ALA A CA 1
ATOM 626 C C . ALA A 1 80 ? 18.606 11.118 -20.144 1.00 98.19 80 ALA A C 1
ATOM 628 O O . ALA A 1 80 ? 18.236 10.595 -19.089 1.00 98.19 80 ALA A O 1
ATOM 629 N N . SER A 1 81 ? 19.454 12.152 -20.160 1.00 98.00 81 SER A N 1
ATOM 630 C CA . SER A 1 81 ? 19.953 12.781 -18.933 1.00 98.00 81 SER A CA 1
ATOM 631 C C . SER A 1 81 ? 18.838 13.484 -18.157 1.00 98.00 81 SER A C 1
ATOM 633 O O . SER A 1 81 ? 18.701 13.263 -16.955 1.00 98.00 81 SER A O 1
ATOM 635 N N . PHE A 1 82 ? 17.970 14.217 -18.856 1.00 97.94 82 PHE A N 1
ATOM 636 C CA . PHE A 1 82 ? 16.813 14.872 -18.263 1.00 97.94 82 PHE A CA 1
ATOM 637 C C . PHE A 1 82 ? 15.828 13.851 -17.684 1.00 97.94 82 PHE A C 1
ATOM 639 O O . PHE A 1 82 ? 15.399 13.974 -16.539 1.00 97.94 82 PHE A O 1
ATOM 646 N N . LEU A 1 83 ? 15.521 12.788 -18.432 1.00 98.06 83 LEU A N 1
ATOM 647 C CA . LEU A 1 83 ? 14.652 11.710 -17.965 1.00 98.06 83 LEU A CA 1
ATOM 648 C C . LEU A 1 83 ? 15.208 11.045 -16.700 1.00 98.06 83 LEU A C 1
ATOM 650 O O . LEU A 1 83 ? 14.454 10.762 -15.770 1.00 98.06 83 LEU A O 1
ATOM 654 N N . LYS A 1 84 ? 16.526 10.825 -16.635 1.00 98.00 84 LYS A N 1
ATOM 655 C CA . LYS A 1 84 ? 17.186 10.289 -15.440 1.00 98.00 84 LYS A CA 1
ATOM 656 C C . LYS A 1 84 ? 16.994 11.208 -14.233 1.00 98.00 84 LYS A C 1
ATOM 658 O O . LYS A 1 84 ? 16.697 10.711 -13.149 1.00 98.00 84 LYS A O 1
ATOM 663 N N . GLU A 1 85 ? 17.152 12.517 -14.401 1.00 97.88 85 GLU A N 1
ATOM 664 C CA . GLU A 1 85 ? 16.926 13.494 -13.328 1.00 97.88 85 GLU A CA 1
ATOM 665 C C . GLU A 1 85 ? 15.467 13.487 -12.858 1.00 97.88 85 GLU A C 1
ATOM 667 O O . GLU A 1 85 ? 15.214 13.391 -11.657 1.00 97.88 85 GLU A O 1
ATOM 672 N N . GLN A 1 86 ? 14.506 13.473 -13.787 1.00 98.00 86 GLN A N 1
ATOM 673 C CA . GLN A 1 86 ? 13.081 13.364 -13.453 1.00 98.00 86 GLN A CA 1
ATOM 674 C C . GLN A 1 86 ? 12.765 12.064 -12.702 1.00 98.00 86 GLN A C 1
ATOM 676 O O . GLN A 1 86 ? 12.040 12.075 -11.711 1.00 98.00 86 GLN A O 1
ATOM 681 N N . MET A 1 87 ? 13.355 10.941 -13.114 1.00 97.44 87 MET A N 1
ATOM 682 C CA . MET A 1 87 ? 13.156 9.654 -12.448 1.00 97.44 87 MET A CA 1
ATOM 683 C C . MET A 1 87 ? 13.725 9.641 -11.021 1.00 97.44 87 MET A C 1
ATOM 685 O O . MET A 1 87 ? 13.160 8.987 -10.145 1.00 97.44 87 MET A O 1
ATOM 689 N N . ILE A 1 88 ? 14.817 10.369 -10.762 1.00 97.69 88 ILE A N 1
ATOM 690 C CA . ILE A 1 88 ? 15.366 10.534 -9.408 1.00 97.69 88 ILE A CA 1
ATOM 691 C C . ILE A 1 88 ? 14.391 11.318 -8.523 1.00 97.69 88 ILE A C 1
ATOM 693 O O . ILE A 1 88 ? 14.155 10.897 -7.392 1.00 97.69 88 ILE A O 1
ATOM 697 N N . LEU A 1 89 ? 13.802 12.402 -9.036 1.00 97.56 89 LEU A N 1
ATOM 698 C CA . LEU A 1 89 ? 12.807 13.189 -8.299 1.00 97.56 89 LEU A CA 1
ATOM 699 C C . LEU A 1 89 ? 11.567 12.353 -7.973 1.00 97.56 89 LEU A C 1
ATOM 701 O O . LEU A 1 89 ? 11.197 12.241 -6.809 1.00 97.56 89 LEU A O 1
ATOM 705 N N . VAL A 1 90 ? 11.003 11.666 -8.971 1.00 97.94 90 VAL A N 1
ATOM 706 C CA . VAL A 1 90 ? 9.844 10.777 -8.779 1.00 97.94 90 VAL A CA 1
ATOM 707 C C . VAL A 1 90 ? 10.148 9.677 -7.762 1.00 97.94 90 VAL A C 1
ATOM 709 O O . VAL A 1 90 ? 9.314 9.364 -6.917 1.00 97.94 90 VAL A O 1
ATOM 712 N N . LYS A 1 91 ? 11.350 9.092 -7.801 1.00 97.69 91 LYS A N 1
ATOM 713 C CA . LYS A 1 91 ? 11.765 8.086 -6.816 1.00 97.69 91 LYS A CA 1
ATOM 714 C C . LYS A 1 91 ? 11.780 8.653 -5.396 1.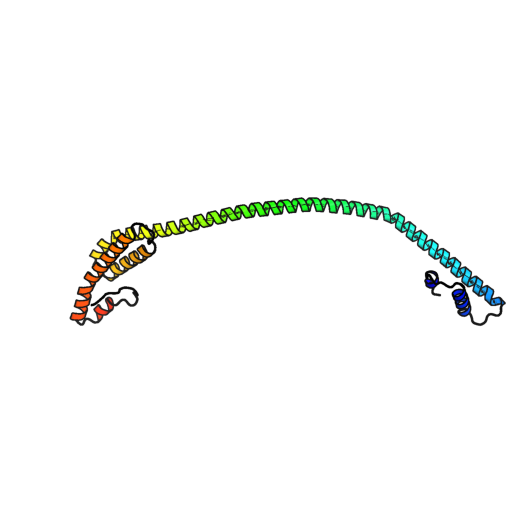00 97.69 91 LYS A C 1
ATOM 716 O O . LYS A 1 91 ? 11.420 7.937 -4.464 1.00 97.69 91 LYS A O 1
ATOM 721 N N . GLU A 1 92 ? 12.230 9.889 -5.219 1.00 97.50 92 GLU A N 1
ATOM 722 C CA . GLU A 1 92 ? 12.275 10.518 -3.901 1.00 97.50 92 GLU A CA 1
ATOM 723 C C . GLU A 1 92 ? 10.874 10.884 -3.396 1.00 97.50 92 GLU A C 1
ATOM 725 O O . GLU A 1 92 ? 10.560 10.618 -2.236 1.00 97.50 92 GLU A O 1
ATOM 730 N N . ASP A 1 93 ? 10.000 11.366 -4.281 1.00 97.38 93 ASP A N 1
ATOM 731 C CA . ASP A 1 93 ? 8.591 11.612 -3.964 1.00 97.38 93 ASP A CA 1
ATOM 732 C C . ASP A 1 93 ? 7.870 10.326 -3.543 1.00 97.38 93 ASP A C 1
ATOM 734 O O . ASP A 1 93 ? 7.134 10.335 -2.558 1.00 97.38 93 ASP A O 1
ATOM 738 N N . ILE A 1 94 ? 8.124 9.200 -4.226 1.00 96.88 94 ILE A N 1
ATOM 739 C CA . ILE A 1 94 ? 7.566 7.891 -3.848 1.00 96.88 94 ILE A CA 1
ATOM 740 C C . ILE A 1 94 ? 8.029 7.489 -2.448 1.00 96.88 94 ILE A C 1
ATOM 742 O O . ILE A 1 94 ? 7.197 7.115 -1.627 1.00 96.88 94 ILE A O 1
ATOM 746 N N . LYS A 1 95 ? 9.326 7.599 -2.135 1.00 96.94 95 LYS A N 1
ATOM 747 C CA . LYS A 1 95 ? 9.821 7.262 -0.789 1.00 96.94 95 LYS A CA 1
ATOM 748 C C . LYS A 1 95 ? 9.182 8.127 0.287 1.00 96.94 95 LYS A C 1
ATOM 750 O O . LYS A 1 95 ? 8.810 7.617 1.340 1.00 96.94 95 LYS A O 1
ATOM 755 N N . LYS A 1 96 ? 9.078 9.434 0.038 1.00 97.00 96 LYS A N 1
ATOM 756 C CA . LYS A 1 96 ? 8.446 10.357 0.978 1.00 97.00 96 LYS A CA 1
ATOM 757 C C . LYS A 1 96 ? 6.979 9.987 1.178 1.00 97.00 96 LYS A C 1
ATOM 759 O O . LYS A 1 96 ? 6.525 9.893 2.311 1.00 97.00 96 LYS A O 1
ATOM 764 N N . PHE A 1 97 ? 6.267 9.702 0.091 1.00 97.00 97 PHE A N 1
ATOM 765 C CA . PHE A 1 97 ? 4.879 9.263 0.139 1.00 97.00 97 PHE A CA 1
ATOM 766 C C . PHE A 1 97 ? 4.706 7.952 0.919 1.00 97.00 97 PHE A C 1
ATOM 768 O O . PHE A 1 97 ? 3.795 7.843 1.739 1.00 97.00 97 PHE A O 1
ATOM 775 N N . GLU A 1 98 ? 5.584 6.969 0.715 1.00 96.50 98 GLU A N 1
ATOM 776 C CA . GLU A 1 98 ? 5.589 5.715 1.478 1.00 96.50 98 GLU A CA 1
ATOM 777 C C . GLU A 1 98 ? 5.833 5.962 2.971 1.00 96.50 98 GLU A C 1
ATOM 779 O O . GLU A 1 98 ? 5.129 5.397 3.811 1.00 96.50 98 GLU A O 1
ATOM 784 N N . GLN A 1 99 ? 6.780 6.839 3.314 1.00 96.31 99 GLN A N 1
ATOM 785 C CA . GLN A 1 99 ? 7.073 7.201 4.699 1.00 96.31 99 GLN A CA 1
ATOM 786 C C . GLN A 1 99 ? 5.885 7.911 5.367 1.00 96.31 99 GLN A C 1
ATOM 788 O O . GLN A 1 99 ? 5.467 7.504 6.454 1.00 96.31 99 GLN A O 1
ATOM 793 N N . ASP A 1 100 ? 5.303 8.912 4.704 1.00 95.81 100 ASP A N 1
ATOM 794 C CA . ASP A 1 100 ? 4.138 9.659 5.192 1.00 95.81 100 ASP A CA 1
ATOM 795 C C . ASP A 1 100 ? 2.919 8.730 5.356 1.00 95.81 100 ASP A C 1
ATOM 797 O O . ASP A 1 100 ? 2.181 8.809 6.346 1.00 95.81 100 ASP A O 1
ATOM 801 N N . THR A 1 101 ? 2.732 7.792 4.421 1.00 95.75 101 THR A N 1
ATOM 802 C CA . THR A 1 101 ? 1.670 6.777 4.479 1.00 95.75 101 THR A CA 1
ATOM 803 C C . THR A 1 101 ? 1.889 5.812 5.640 1.00 95.75 101 THR A C 1
ATOM 805 O O . THR A 1 101 ? 0.952 5.535 6.386 1.00 95.75 101 THR A O 1
ATOM 808 N N . SER A 1 102 ? 3.118 5.329 5.846 1.00 95.88 102 SER A N 1
ATOM 809 C CA . SER A 1 102 ? 3.452 4.441 6.964 1.00 95.88 102 SER A CA 1
ATOM 810 C C . SER A 1 102 ? 3.216 5.119 8.313 1.00 95.88 102 SER A C 1
ATOM 812 O O . SER A 1 102 ? 2.652 4.504 9.218 1.00 95.88 102 SER A O 1
ATOM 814 N N . GLN A 1 103 ? 3.611 6.387 8.452 1.00 95.44 103 GLN A N 1
ATOM 815 C CA . GLN A 1 103 ? 3.374 7.158 9.670 1.00 95.44 103 GLN A CA 1
ATOM 816 C C . GLN A 1 103 ? 1.874 7.360 9.915 1.00 95.44 103 GLN A C 1
ATOM 818 O O . GLN A 1 103 ? 1.388 7.139 11.024 1.00 95.44 103 GLN A O 1
ATOM 823 N N . SER A 1 104 ? 1.125 7.724 8.874 1.00 96.56 104 SER A N 1
ATOM 824 C CA . SER A 1 104 ? -0.329 7.889 8.963 1.00 96.56 104 SER A CA 1
ATOM 825 C C . SER A 1 104 ? -1.026 6.580 9.344 1.00 96.56 104 SER A C 1
ATOM 827 O O . SER A 1 104 ? -1.928 6.576 10.181 1.00 96.56 104 SER A O 1
ATOM 829 N N . MET A 1 105 ? -0.577 5.452 8.786 1.00 96.75 105 MET A N 1
ATOM 830 C CA . MET A 1 105 ? -1.103 4.129 9.118 1.00 96.75 105 MET A CA 1
ATOM 831 C C . MET A 1 105 ? -0.838 3.761 10.582 1.00 96.75 105 MET A C 1
ATOM 833 O O . MET A 1 105 ? -1.722 3.221 11.243 1.00 96.75 105 MET A O 1
ATOM 837 N N . GLN A 1 106 ? 0.339 4.092 11.116 1.00 96.19 106 GLN A N 1
ATOM 838 C CA . GLN A 1 106 ? 0.654 3.863 12.526 1.00 96.19 106 GLN A CA 1
ATOM 839 C C . GLN A 1 106 ? -0.298 4.633 13.451 1.00 96.19 106 GLN A C 1
ATOM 841 O O . GLN A 1 106 ? -0.841 4.053 14.390 1.00 96.19 106 GLN A O 1
ATOM 846 N N . VAL A 1 107 ? -0.576 5.902 13.139 1.00 97.00 107 VAL A N 1
ATOM 847 C CA . VAL A 1 107 ? -1.543 6.714 13.895 1.00 97.00 107 VAL A CA 1
ATOM 848 C C . VAL A 1 107 ? -2.946 6.103 13.840 1.00 97.00 107 VAL A C 1
ATOM 850 O O . VAL A 1 107 ? -3.640 6.063 14.854 1.00 97.00 107 VAL A O 1
ATOM 853 N N . LEU A 1 108 ? -3.373 5.580 12.686 1.00 97.31 108 LEU A N 1
ATOM 854 C CA . LEU A 1 108 ? -4.672 4.909 12.568 1.00 97.31 108 LEU A CA 1
ATOM 855 C C . LEU A 1 108 ? -4.766 3.654 13.445 1.00 97.31 108 LEU A C 1
ATOM 857 O O . LEU A 1 108 ? -5.805 3.436 14.064 1.00 97.31 108 LEU A O 1
ATOM 861 N N . VAL A 1 109 ? -3.695 2.863 13.543 1.00 97.12 109 VAL A N 1
ATOM 862 C CA . VAL A 1 109 ? -3.644 1.686 14.430 1.00 97.12 109 VAL A CA 1
ATOM 863 C C . VAL A 1 109 ? -3.742 2.100 15.900 1.00 97.12 109 VAL A C 1
ATOM 865 O O . VAL A 1 109 ? -4.492 1.492 16.663 1.00 97.12 109 VAL A O 1
ATOM 868 N N . GLU A 1 110 ? -3.036 3.158 16.302 1.00 97.06 110 GLU A N 1
ATOM 869 C CA . GLU A 1 110 ? -3.118 3.688 17.668 1.00 97.06 110 GLU A CA 1
ATOM 870 C C . GLU A 1 110 ? -4.532 4.190 18.000 1.00 97.06 110 GLU A C 1
ATOM 872 O O . GLU A 1 110 ? -5.070 3.885 19.070 1.00 97.06 110 GLU A O 1
ATOM 877 N N . ILE A 1 111 ? -5.171 4.906 17.068 1.00 97.56 111 ILE A N 1
ATOM 878 C CA . ILE A 1 111 ? -6.554 5.376 17.216 1.00 97.56 111 ILE A CA 1
ATOM 879 C C . ILE A 1 111 ? -7.528 4.200 17.311 1.00 97.56 111 ILE A C 1
ATOM 881 O O . ILE A 1 111 ? -8.418 4.229 18.161 1.00 97.56 111 ILE A O 1
ATOM 885 N N . ASP A 1 112 ? -7.374 3.161 16.491 1.00 97.88 112 ASP A N 1
ATOM 886 C CA . ASP A 1 112 ? -8.239 1.978 16.540 1.00 97.88 112 ASP A CA 1
ATOM 887 C C . ASP A 1 112 ? -8.119 1.244 17.884 1.00 97.88 112 ASP A C 1
ATOM 889 O O . ASP A 1 112 ? -9.124 0.877 18.496 1.00 97.88 112 ASP A O 1
ATOM 893 N N . GLN A 1 113 ? -6.905 1.143 18.432 1.00 97.50 113 GLN A N 1
ATOM 894 C CA . GLN A 1 113 ? -6.690 0.565 19.756 1.00 97.50 113 GLN A CA 1
ATOM 895 C C . GLN A 1 113 ? -7.345 1.398 20.868 1.00 97.50 113 GLN A C 1
ATOM 897 O O . GLN A 1 113 ? -7.912 0.849 21.818 1.00 97.50 113 GLN A O 1
ATOM 902 N N . VAL A 1 114 ? -7.272 2.730 20.788 1.00 97.81 114 VAL A N 1
ATOM 903 C CA . VAL A 1 114 ? -7.985 3.617 21.722 1.00 97.81 114 VAL A CA 1
ATOM 904 C C . VAL A 1 114 ? -9.495 3.449 21.568 1.00 97.81 114 VAL A C 1
ATOM 906 O O . VAL A 1 114 ? -10.176 3.261 22.573 1.00 97.81 114 VAL A O 1
ATOM 909 N N . LYS A 1 115 ? -10.013 3.436 20.337 1.00 98.12 115 LYS A N 1
ATOM 910 C CA . LYS A 1 115 ? -11.436 3.246 20.041 1.00 98.12 115 LYS A CA 1
ATOM 911 C C . LYS A 1 115 ? -11.957 1.922 20.594 1.00 98.12 115 LYS A C 1
ATOM 913 O O . LYS A 1 115 ? -12.983 1.920 21.262 1.00 98.12 115 LYS A O 1
ATOM 918 N N . SER A 1 116 ? -11.241 0.823 20.367 1.00 97.44 116 SER A N 1
ATOM 919 C CA . SER A 1 116 ? -11.599 -0.504 20.878 1.00 97.44 116 SER A CA 1
ATOM 920 C C . SER A 1 116 ? -11.696 -0.507 22.407 1.00 97.44 116 SER A C 1
ATOM 922 O O . SER A 1 116 ? -12.716 -0.903 22.968 1.00 97.44 116 SER A O 1
ATOM 924 N N . ARG A 1 117 ? -10.696 0.060 23.097 1.00 95.19 117 ARG A N 1
ATOM 925 C CA . ARG A 1 117 ? -10.730 0.207 24.563 1.00 95.19 117 ARG A CA 1
ATOM 926 C C . ARG A 1 117 ? -11.877 1.093 25.044 1.00 95.19 117 ARG A C 1
ATOM 928 O O . ARG A 1 117 ? -12.527 0.759 26.030 1.00 95.19 117 ARG A O 1
ATOM 935 N N . MET A 1 118 ? -12.131 2.210 24.365 1.00 97.06 118 MET A N 1
ATOM 936 C CA . MET A 1 118 ? -13.243 3.101 24.697 1.00 97.06 118 MET A CA 1
ATOM 937 C C . MET A 1 118 ? -14.595 2.416 24.514 1.00 97.06 118 MET A C 1
ATOM 939 O O . MET A 1 118 ? -15.488 2.627 25.327 1.00 97.06 118 MET A O 1
ATOM 943 N N . GLN A 1 119 ? -14.744 1.596 23.477 1.00 96.06 119 GLN A N 1
ATOM 944 C CA . GLN A 1 119 ? -15.984 0.884 23.208 1.00 96.06 119 GLN A CA 1
ATOM 945 C C . GLN A 1 119 ? -16.257 -0.191 24.261 1.00 96.06 119 GLN A C 1
ATOM 947 O O . GLN A 1 119 ? -17.356 -0.223 24.805 1.00 96.06 119 GLN A O 1
ATOM 952 N N . LEU A 1 120 ? -15.239 -0.966 24.645 1.00 91.44 120 LEU A N 1
ATOM 953 C CA . LEU A 1 120 ? -15.348 -1.908 25.763 1.00 91.44 120 LEU A CA 1
ATOM 954 C C . LEU A 1 120 ? -15.719 -1.194 27.069 1.00 91.44 120 LEU A C 1
ATOM 956 O O . LEU A 1 120 ? -16.630 -1.621 27.771 1.00 91.44 120 LEU A O 1
ATOM 960 N N . ALA A 1 121 ? -15.070 -0.066 27.374 1.00 91.50 121 ALA A N 1
ATOM 961 C CA . ALA A 1 121 ? -15.395 0.717 28.563 1.00 91.50 121 ALA A CA 1
ATOM 962 C C . ALA A 1 121 ? -16.832 1.265 28.526 1.00 91.50 121 ALA A C 1
ATOM 964 O O . ALA A 1 121 ? -17.521 1.239 29.543 1.00 91.50 121 ALA A O 1
ATOM 965 N N . ALA A 1 122 ? -17.300 1.742 27.369 1.00 94.00 122 ALA A N 1
ATOM 966 C CA . ALA A 1 122 ? -18.666 2.228 27.197 1.00 94.00 122 ALA A CA 1
ATOM 967 C C . ALA A 1 122 ? -19.702 1.110 27.396 1.00 94.00 122 ALA A C 1
ATOM 969 O O . ALA A 1 122 ? -20.690 1.323 28.095 1.00 94.00 122 ALA A O 1
ATOM 970 N N . GLU A 1 123 ? -19.457 -0.080 26.843 1.00 92.00 123 GLU A N 1
ATOM 971 C CA . GLU A 1 123 ? -20.311 -1.260 27.026 1.00 92.00 123 GLU A CA 1
ATOM 972 C C . GLU A 1 123 ? -20.355 -1.700 28.498 1.00 92.00 123 GLU A C 1
ATOM 974 O O . GLU A 1 123 ? -21.438 -1.903 29.048 1.00 92.00 123 GLU A O 1
ATOM 979 N N . SER A 1 124 ? -19.205 -1.757 29.180 1.00 90.81 124 SER A N 1
ATOM 980 C CA . SER A 1 124 ? -19.151 -2.056 30.617 1.00 90.81 124 SER A CA 1
ATOM 981 C C . SER A 1 124 ? -19.885 -1.010 31.463 1.00 90.81 124 SER A C 1
ATOM 983 O O . SER A 1 124 ? -20.596 -1.370 32.400 1.00 90.81 124 SER A O 1
ATOM 985 N N . LEU A 1 125 ? -19.755 0.282 31.142 1.00 92.00 125 LEU A N 1
ATOM 986 C CA . LEU A 1 125 ? -20.473 1.354 31.841 1.00 92.00 125 LEU A CA 1
ATOM 987 C C . LEU A 1 125 ? -21.985 1.273 31.614 1.00 92.00 125 LEU A C 1
ATOM 989 O O . LEU A 1 125 ? -22.750 1.450 32.560 1.00 92.00 125 LEU A O 1
ATOM 993 N N . GLN A 1 126 ? -22.420 0.974 30.389 1.00 93.81 126 GLN A N 1
ATOM 994 C CA . GLN A 1 126 ? -23.835 0.794 30.071 1.00 93.81 126 GLN A CA 1
ATOM 995 C C . GLN A 1 126 ? -24.433 -0.382 30.850 1.00 93.81 126 GLN A C 1
ATOM 997 O O . GLN A 1 126 ? -25.532 -0.273 31.393 1.00 93.81 126 GLN A O 1
ATOM 1002 N N . GLU A 1 127 ? -23.710 -1.496 30.946 1.00 92.31 127 GLU A N 1
ATOM 1003 C CA . GLU A 1 127 ? -24.196 -2.664 31.675 1.00 92.31 127 GLU A CA 1
ATOM 1004 C C . GLU A 1 127 ? -24.175 -2.436 33.200 1.00 92.31 127 GLU A C 1
ATOM 1006 O O . GLU A 1 127 ? -25.060 -2.917 33.912 1.00 92.31 127 GLU A O 1
ATOM 1011 N N . ALA A 1 128 ? -23.249 -1.612 33.706 1.00 91.81 128 ALA A N 1
ATOM 1012 C CA . ALA A 1 128 ? -23.247 -1.149 35.094 1.00 91.81 128 ALA A CA 1
ATOM 1013 C C . ALA A 1 128 ? -24.445 -0.236 35.412 1.00 91.81 128 ALA A C 1
ATOM 1015 O O . ALA A 1 128 ? -25.081 -0.401 36.455 1.00 91.81 128 ALA A O 1
ATOM 1016 N N . ASP A 1 129 ? -24.788 0.691 34.515 1.00 92.94 129 ASP A N 1
ATOM 1017 C CA . ASP A 1 129 ? -25.958 1.567 34.657 1.00 92.94 129 ASP A CA 1
ATOM 1018 C C . ASP A 1 129 ? -27.272 0.773 34.606 1.00 92.94 129 ASP A C 1
ATOM 1020 O O . ASP A 1 129 ? -28.167 0.945 35.441 1.00 92.94 129 ASP A O 1
ATOM 1024 N N . LYS A 1 130 ? -27.351 -0.197 33.690 1.00 93.50 130 LYS A N 1
ATOM 1025 C CA . LYS A 1 130 ? -28.477 -1.129 33.597 1.00 93.50 130 LYS A CA 1
ATOM 1026 C C . LYS A 1 130 ? -28.622 -1.972 34.861 1.00 93.50 130 LYS A C 1
ATOM 1028 O O . LYS A 1 130 ? -29.737 -2.109 35.362 1.00 93.50 130 LYS A O 1
ATOM 1033 N N . TRP A 1 131 ? -27.523 -2.494 35.414 1.00 94.00 131 TRP A N 1
ATOM 1034 C CA . TRP A 1 131 ? -27.541 -3.174 36.712 1.00 94.00 131 TRP A CA 1
ATOM 1035 C C . TRP A 1 131 ? -28.077 -2.257 37.816 1.00 94.00 131 TRP A C 1
ATOM 1037 O O . TRP A 1 131 ? -28.961 -2.668 38.564 1.00 94.00 131 TRP A O 1
ATOM 1047 N N . SER A 1 132 ? -27.577 -1.020 37.900 1.00 92.75 132 SER A N 1
ATOM 1048 C CA . SER A 1 132 ? -28.008 -0.031 38.896 1.00 92.75 132 SER A CA 1
ATOM 1049 C C . SER A 1 132 ? -29.516 0.233 38.817 1.00 92.75 132 SER A C 1
ATOM 1051 O O . SER A 1 132 ? -30.223 0.111 39.817 1.00 92.75 132 SER A O 1
ATOM 1053 N N . THR A 1 133 ? -30.028 0.486 37.609 1.00 94.56 133 THR A N 1
ATOM 1054 C CA . THR A 1 133 ? -31.460 0.705 37.350 1.00 94.56 133 THR A CA 1
ATOM 1055 C C . THR A 1 133 ? -32.296 -0.513 37.744 1.00 94.56 133 THR A C 1
ATOM 1057 O O . THR A 1 133 ? -33.268 -0.399 38.490 1.00 94.56 133 THR A O 1
ATOM 1060 N N . LEU A 1 134 ? -31.901 -1.712 37.304 1.00 93.81 134 LEU A N 1
ATOM 1061 C CA . LEU A 1 134 ? -32.626 -2.937 37.640 1.00 93.81 134 LEU A CA 1
ATOM 1062 C C . LEU A 1 134 ? -32.616 -3.208 39.148 1.00 93.81 134 LEU A C 1
ATOM 1064 O O . LEU A 1 134 ? -33.645 -3.598 39.694 1.00 93.81 134 LEU A O 1
ATOM 1068 N N . SER A 1 135 ? -31.487 -2.971 39.818 1.00 92.38 135 SER A N 1
ATOM 1069 C CA . SER A 1 135 ? -31.341 -3.141 41.265 1.00 92.38 135 SER A CA 1
ATOM 1070 C C . SER A 1 135 ? -32.170 -2.135 42.066 1.00 92.38 135 SER A C 1
ATOM 1072 O O . SER A 1 135 ? -32.614 -2.472 43.159 1.00 92.38 135 SER A O 1
ATOM 1074 N N . ALA A 1 136 ? -32.394 -0.922 41.554 1.00 93.00 136 ALA A N 1
ATOM 1075 C CA . ALA A 1 136 ? -33.271 0.059 42.191 1.00 93.00 136 ALA A CA 1
ATOM 1076 C C . ALA A 1 136 ? -34.749 -0.355 42.085 1.00 93.00 136 ALA A C 1
ATOM 1078 O O . ALA A 1 136 ? -35.493 -0.284 43.065 1.00 93.00 136 ALA A O 1
ATOM 1079 N N . ASP A 1 137 ? -35.163 -0.858 40.921 1.00 94.00 137 ASP A N 1
ATOM 1080 C CA . ASP A 1 137 ? -36.568 -1.174 40.655 1.00 94.00 137 ASP A CA 1
ATOM 1081 C C . ASP A 1 137 ? -37.000 -2.573 41.126 1.00 94.00 137 ASP A C 1
ATOM 1083 O O . ASP A 1 137 ? -38.198 -2.894 41.135 1.00 94.00 137 ASP A O 1
ATOM 1087 N N . ILE A 1 138 ? -36.052 -3.467 41.424 1.00 93.06 138 ILE A N 1
ATOM 1088 C CA . ILE A 1 138 ? -36.363 -4.878 41.688 1.00 93.06 138 ILE A CA 1
ATOM 1089 C C . ILE A 1 138 ? -37.267 -5.028 42.913 1.00 93.06 138 ILE A C 1
ATOM 1091 O O . ILE A 1 138 ? -38.233 -5.787 42.864 1.00 93.06 138 ILE A O 1
ATOM 1095 N N . GLU A 1 139 ? -37.040 -4.242 43.966 1.00 92.44 139 GLU A N 1
ATOM 1096 C CA . GLU A 1 139 ? -37.852 -4.278 45.187 1.00 92.44 139 GLU A CA 1
ATOM 1097 C C . GLU A 1 139 ? -39.294 -3.828 44.949 1.00 92.44 139 GLU A C 1
ATOM 1099 O O . GLU A 1 139 ? -40.226 -4.397 45.519 1.00 92.44 139 GLU A O 1
ATOM 1104 N N . GLU A 1 140 ? -39.514 -2.840 44.081 1.00 92.50 140 GLU A N 1
ATOM 1105 C CA . GLU A 1 140 ? -40.865 -2.454 43.675 1.00 92.50 140 GLU A CA 1
ATOM 1106 C C . GLU A 1 140 ? -41.526 -3.555 42.843 1.00 92.50 140 GLU A C 1
ATOM 1108 O O . GLU A 1 140 ? -42.686 -3.900 43.065 1.00 92.50 140 GLU A O 1
ATOM 1113 N N . THR A 1 141 ? -40.758 -4.185 41.957 1.00 91.69 141 THR A N 1
ATOM 1114 C CA . THR A 1 141 ? -41.240 -5.289 41.118 1.00 91.69 141 THR A CA 1
ATOM 1115 C C . THR A 1 141 ? -41.634 -6.501 41.966 1.00 91.69 141 THR A C 1
ATOM 1117 O O . THR A 1 141 ? -42.647 -7.134 41.698 1.00 91.69 141 THR A O 1
ATOM 1120 N N . PHE A 1 142 ? -40.916 -6.792 43.054 1.00 91.75 142 PHE A N 1
ATOM 1121 C CA . PHE A 1 142 ? -41.290 -7.855 43.993 1.00 91.75 142 PHE A CA 1
ATOM 1122 C C . PHE A 1 142 ? -42.637 -7.610 44.695 1.00 91.75 142 PHE A C 1
ATOM 1124 O O . PHE A 1 142 ? -43.284 -8.573 45.111 1.00 91.75 142 PHE A O 1
ATOM 1131 N N . LYS A 1 143 ? -43.101 -6.357 44.811 1.00 92.06 143 LYS A N 1
ATOM 1132 C CA . LYS A 1 143 ? -44.408 -6.040 45.417 1.00 92.06 143 LYS A CA 1
ATOM 1133 C C . LYS A 1 143 ? -45.586 -6.450 44.538 1.00 92.06 143 LYS A C 1
ATOM 1135 O O . LYS A 1 143 ? -46.666 -6.675 45.074 1.00 92.06 143 LYS A O 1
ATOM 1140 N N . THR A 1 144 ? -45.398 -6.568 43.222 1.00 90.12 144 THR A N 1
ATOM 1141 C CA . THR A 1 144 ? -46.472 -6.996 42.307 1.00 90.12 144 THR A CA 1
ATOM 1142 C C . THR A 1 144 ? -46.810 -8.479 42.463 1.00 90.12 144 THR A C 1
ATOM 1144 O O . THR A 1 144 ? -47.894 -8.893 42.066 1.00 90.12 144 THR A O 1
ATOM 1147 N N . GLN A 1 145 ? -45.895 -9.271 43.045 1.00 86.44 145 GLN A N 1
ATOM 1148 C CA . GLN A 1 145 ? -45.973 -10.733 43.172 1.00 86.44 145 GLN A CA 1
ATOM 1149 C C . GLN A 1 145 ? -46.143 -11.483 41.835 1.00 86.44 145 GLN A C 1
ATOM 1151 O O . GLN A 1 145 ? -46.449 -12.677 41.832 1.00 86.44 145 GLN A O 1
ATOM 1156 N N . ASP A 1 146 ? -45.901 -10.817 40.701 1.00 88.56 146 ASP A N 1
ATOM 1157 C CA . ASP A 1 146 ? -45.931 -11.435 39.378 1.00 88.56 146 ASP A CA 1
ATOM 1158 C C . ASP A 1 146 ? -44.593 -12.124 39.083 1.00 88.56 146 ASP A C 1
ATOM 1160 O O . ASP A 1 146 ? -43.569 -11.491 38.809 1.00 88.56 146 ASP A O 1
ATOM 1164 N N . ILE A 1 147 ? -44.615 -13.454 39.131 1.00 87.25 147 ILE A N 1
ATOM 1165 C CA . ILE A 1 147 ? -43.433 -14.304 38.974 1.00 87.25 147 ILE A CA 1
ATOM 1166 C C . ILE A 1 147 ? -42.812 -14.151 37.579 1.00 87.25 147 ILE A C 1
ATOM 1168 O O . ILE A 1 147 ? -41.585 -14.171 37.455 1.00 87.25 147 ILE A O 1
ATOM 1172 N N . ALA A 1 148 ? -43.618 -13.928 36.536 1.00 87.69 148 ALA A N 1
ATOM 1173 C CA . ALA A 1 148 ? -43.110 -13.763 35.179 1.00 87.69 148 ALA A CA 1
ATOM 1174 C C . ALA A 1 148 ? -42.306 -12.461 35.050 1.00 87.69 148 ALA A C 1
ATOM 1176 O O . ALA A 1 148 ? -41.161 -12.482 34.596 1.00 87.69 148 ALA A O 1
ATOM 1177 N N . VAL A 1 149 ? -42.854 -11.341 35.529 1.00 89.56 149 VAL A N 1
ATOM 1178 C CA . VAL A 1 149 ? -42.188 -10.028 35.464 1.00 89.56 149 VAL A CA 1
ATOM 1179 C C . VAL A 1 149 ? -40.918 -9.996 36.320 1.00 89.56 149 VAL A C 1
ATOM 1181 O O . VAL A 1 149 ? -39.883 -9.498 35.870 1.00 89.56 149 VAL A O 1
ATOM 1184 N N . ILE A 1 150 ? -40.959 -10.571 37.527 1.00 91.31 150 ILE A N 1
ATOM 1185 C CA . ILE A 1 150 ? -39.786 -10.645 38.410 1.00 91.31 150 ILE A CA 1
ATOM 1186 C C . ILE A 1 150 ? -38.680 -11.491 37.763 1.00 91.31 150 ILE A C 1
ATOM 1188 O O . ILE A 1 150 ? -37.526 -11.065 37.719 1.00 91.31 150 ILE A O 1
ATOM 1192 N N . SER A 1 151 ? -39.019 -12.659 37.205 1.00 90.00 151 SER A N 1
ATOM 1193 C CA . SER A 1 151 ? -38.042 -13.533 36.540 1.00 90.00 151 SER A CA 1
ATOM 1194 C C . SER A 1 151 ? -37.375 -12.868 35.329 1.00 90.00 151 SER A C 1
ATOM 1196 O O . SER A 1 151 ? -36.162 -13.001 35.143 1.00 90.00 151 SER A O 1
ATOM 1198 N N . ALA A 1 152 ? -38.127 -12.081 34.551 1.00 90.50 152 ALA A N 1
ATOM 1199 C CA . ALA A 1 152 ? -37.594 -11.316 33.430 1.00 90.50 152 ALA A CA 1
ATOM 1200 C C . ALA A 1 152 ? -36.593 -10.247 33.897 1.00 90.50 152 ALA A C 1
ATOM 1202 O O . ALA A 1 152 ? -35.503 -10.139 33.329 1.00 90.50 152 ALA A O 1
ATOM 1203 N N . LYS A 1 153 ? -36.902 -9.511 34.976 1.00 92.12 153 LYS A N 1
ATOM 1204 C CA . LYS A 1 153 ? -35.960 -8.543 35.566 1.00 92.12 153 LYS A CA 1
ATOM 1205 C C . LYS A 1 153 ? -34.705 -9.211 36.124 1.00 92.12 153 LYS A C 1
ATOM 1207 O O . LYS A 1 153 ? -33.610 -8.733 35.843 1.00 92.12 153 LYS A O 1
ATOM 1212 N N . LEU A 1 154 ? -34.830 -10.333 36.838 1.00 92.44 154 LEU A N 1
ATOM 1213 C CA . LEU A 1 154 ? -33.671 -11.077 37.353 1.00 92.44 154 LEU A CA 1
ATOM 1214 C C . LEU A 1 154 ? -32.791 -11.635 36.233 1.00 92.44 154 LEU A C 1
ATOM 1216 O O . LEU A 1 154 ? -31.569 -11.628 36.352 1.00 92.44 154 LEU A O 1
ATOM 1220 N N . THR A 1 155 ? -33.390 -12.066 35.123 1.00 91.50 155 THR A N 1
ATOM 1221 C CA . THR A 1 155 ? -32.641 -12.488 33.930 1.00 91.50 155 THR A CA 1
ATOM 1222 C C . THR A 1 155 ? -31.894 -11.306 33.310 1.00 91.50 155 THR A C 1
ATOM 1224 O O . THR A 1 155 ? -30.723 -11.432 32.954 1.00 91.50 155 THR A O 1
ATOM 1227 N N . GLY A 1 156 ? -32.534 -10.133 33.257 1.00 90.31 156 GLY A N 1
ATOM 1228 C CA . GLY A 1 156 ? -31.893 -8.875 32.876 1.00 90.31 156 GLY A CA 1
ATOM 1229 C C . GLY A 1 156 ? -30.689 -8.546 33.759 1.00 90.31 156 GLY A C 1
ATOM 1230 O O . GLY A 1 156 ? -29.623 -8.261 33.225 1.00 90.31 156 GLY A O 1
ATOM 1231 N N . MET A 1 157 ? -30.825 -8.676 35.084 1.00 92.88 157 MET A N 1
ATOM 1232 C CA . MET A 1 157 ? -29.736 -8.471 36.052 1.00 92.88 157 MET A CA 1
ATOM 1233 C C . MET A 1 157 ? -28.635 -9.527 35.933 1.00 92.88 157 MET A C 1
ATOM 1235 O O . MET A 1 157 ? -27.469 -9.238 36.175 1.00 92.88 157 MET A O 1
ATOM 1239 N N . GLN A 1 158 ? -28.965 -10.759 35.554 1.00 91.56 158 GLN A N 1
ATOM 1240 C CA . GLN A 1 158 ? -27.965 -11.799 35.340 1.00 91.56 158 GLN A CA 1
ATOM 1241 C C . GLN A 1 158 ? -27.135 -11.537 34.076 1.00 91.56 158 GLN A C 1
ATOM 1243 O O . GLN A 1 158 ? -25.917 -11.698 34.110 1.00 91.56 158 GLN A O 1
ATOM 1248 N N . SER A 1 159 ? -27.775 -11.089 32.990 1.00 90.50 159 SER A N 1
ATOM 1249 C CA . SER A 1 159 ? -27.083 -10.614 31.782 1.00 90.50 159 SER A CA 1
ATOM 1250 C C . SER A 1 159 ? -26.213 -9.392 32.096 1.00 90.50 159 SER A C 1
ATOM 1252 O O . SER A 1 159 ? -25.028 -9.414 31.779 1.00 90.50 159 SER A O 1
ATOM 1254 N N . SER A 1 160 ? -26.806 -8.423 32.809 1.00 91.12 160 SER A N 1
ATOM 1255 C CA . SER A 1 160 ? -26.186 -7.491 33.764 1.00 91.12 160 SER A CA 1
ATOM 1256 C C . SER A 1 160 ? -24.755 -7.804 34.172 1.00 91.12 160 SER A C 1
ATOM 1258 O O . SER A 1 160 ? -23.738 -7.255 33.763 1.00 91.12 160 SER A O 1
ATOM 1260 N N . LEU A 1 161 ? -24.734 -8.783 35.059 1.00 89.88 161 LEU A N 1
ATOM 1261 C CA . LEU A 1 161 ? -23.593 -9.171 35.840 1.00 89.88 161 LEU A CA 1
ATOM 1262 C C . LEU A 1 161 ? -22.551 -9.924 35.014 1.00 89.88 161 LEU A C 1
ATOM 1264 O O . LEU A 1 161 ? -21.364 -9.786 35.280 1.00 89.88 161 LEU A O 1
ATOM 1268 N N . ALA A 1 162 ? -22.962 -10.678 33.992 1.00 87.38 162 ALA A N 1
ATOM 1269 C CA . ALA A 1 162 ? -22.049 -11.467 33.164 1.00 87.38 162 ALA A CA 1
ATOM 1270 C C . ALA A 1 162 ? -20.984 -10.622 32.439 1.00 87.38 162 ALA A C 1
ATOM 1272 O O . ALA A 1 162 ? -19.891 -11.122 32.194 1.00 87.38 162 ALA A O 1
ATOM 1273 N N . MET A 1 163 ? -21.272 -9.351 32.136 1.00 85.81 163 MET A N 1
ATOM 1274 C CA . MET A 1 163 ? -20.313 -8.419 31.519 1.00 85.81 163 MET A CA 1
ATOM 1275 C C . MET A 1 163 ? -19.524 -7.583 32.542 1.00 85.81 163 MET A C 1
ATOM 1277 O O . MET A 1 163 ? -18.619 -6.846 32.163 1.00 85.81 163 MET A O 1
ATOM 1281 N N . LEU A 1 164 ? -19.863 -7.668 33.833 1.00 87.56 164 LEU A N 1
ATOM 1282 C CA . LEU A 1 164 ? -19.275 -6.869 34.917 1.00 87.56 164 LEU A CA 1
ATOM 1283 C C . LEU A 1 164 ? -18.287 -7.673 35.779 1.00 87.56 164 LEU A C 1
ATOM 1285 O O . LEU A 1 164 ? -18.043 -7.317 36.926 1.00 87.56 164 LEU A O 1
ATOM 1289 N N . VAL A 1 165 ? -17.722 -8.759 35.247 1.00 85.50 165 VAL A N 1
ATOM 1290 C CA . VAL A 1 165 ? -16.822 -9.671 35.986 1.00 85.50 165 VAL A CA 1
ATOM 1291 C C . VAL A 1 165 ? -15.580 -8.959 36.528 1.00 85.50 165 VAL A C 1
ATOM 1293 O O . VAL A 1 165 ? -15.107 -9.287 37.613 1.00 85.50 165 VAL A O 1
ATOM 1296 N N . ASP A 1 166 ? -15.093 -7.951 35.807 1.00 83.19 166 ASP A N 1
ATOM 1297 C CA . ASP A 1 166 ? -13.874 -7.221 36.159 1.00 83.19 166 ASP A CA 1
ATOM 1298 C C . ASP A 1 166 ? -14.108 -6.078 37.170 1.00 83.19 166 ASP A C 1
ATOM 1300 O O . ASP A 1 166 ? -13.179 -5.324 37.476 1.00 83.19 166 ASP A O 1
ATOM 1304 N N . THR A 1 167 ? -15.326 -5.910 37.709 1.00 84.56 167 THR A N 1
ATOM 1305 C CA . THR A 1 167 ? -15.586 -4.893 38.738 1.00 84.56 167 THR A CA 1
ATOM 1306 C C . THR A 1 167 ? -15.216 -5.400 40.139 1.00 84.56 167 THR A C 1
ATOM 1308 O O . THR A 1 167 ? -15.470 -6.556 40.479 1.00 84.56 167 THR A O 1
ATOM 1311 N N . PRO A 1 168 ? -14.640 -4.551 41.014 1.00 83.31 168 PRO A N 1
ATOM 1312 C CA . PRO A 1 168 ? -14.194 -4.978 42.346 1.00 83.31 168 PRO A CA 1
ATOM 1313 C C . PRO A 1 168 ? -15.345 -5.447 43.252 1.00 83.31 168 PRO A C 1
ATOM 1315 O O . PRO A 1 168 ? -15.131 -6.231 44.172 1.00 83.31 168 PRO A O 1
ATOM 1318 N N . ASP A 1 169 ? -16.567 -4.995 42.976 1.00 89.00 169 ASP A N 1
ATOM 1319 C CA . ASP A 1 169 ? -17.800 -5.335 43.690 1.00 89.00 169 ASP A CA 1
ATOM 1320 C C . ASP A 1 169 ? -18.553 -6.538 43.083 1.00 89.00 169 ASP A C 1
ATOM 1322 O O . ASP A 1 169 ? -19.668 -6.855 43.504 1.00 89.00 169 ASP A O 1
ATOM 1326 N N . TYR A 1 170 ? -17.966 -7.238 42.104 1.00 90.38 170 TYR A N 1
ATOM 1327 C CA . TYR A 1 170 ? -18.610 -8.352 41.398 1.00 90.38 170 TYR A CA 1
ATOM 1328 C C . TYR A 1 170 ? -19.110 -9.459 42.339 1.00 90.38 170 TYR A C 1
ATOM 1330 O O . TYR A 1 170 ? -20.224 -9.966 42.183 1.00 90.38 170 TYR A O 1
ATOM 1338 N N . SER A 1 171 ? -18.310 -9.808 43.351 1.00 90.19 171 SER A N 1
ATOM 1339 C CA . SER A 1 171 ? -18.669 -10.826 44.348 1.00 90.19 171 SER A CA 1
ATOM 1340 C C . SER A 1 171 ? -19.916 -10.430 45.148 1.00 90.19 171 SER A C 1
ATOM 1342 O O . SER A 1 171 ? -20.834 -11.232 45.322 1.00 90.19 171 SER A O 1
ATOM 1344 N N . GLU A 1 172 ? -20.000 -9.169 45.576 1.00 91.81 172 GLU A N 1
ATOM 1345 C CA . GLU A 1 172 ? -21.146 -8.651 46.332 1.00 91.81 172 GLU A CA 1
ATOM 1346 C C . GLU A 1 172 ? -22.417 -8.647 45.476 1.00 91.81 172 GLU A C 1
ATOM 1348 O O . GLU A 1 172 ? -23.480 -9.086 45.925 1.00 91.81 172 GLU A O 1
ATOM 1353 N N . LYS A 1 173 ? -22.299 -8.240 44.207 1.00 91.75 173 LYS A N 1
ATOM 1354 C CA . LYS A 1 173 ? -23.398 -8.282 43.232 1.00 91.75 173 LYS A CA 1
ATOM 1355 C C . LYS A 1 173 ? -23.894 -9.707 42.970 1.00 91.75 173 LYS A C 1
ATOM 1357 O O . LYS A 1 173 ? -25.105 -9.915 42.889 1.00 91.75 173 LYS A O 1
ATOM 1362 N N . CYS A 1 174 ? -22.994 -10.692 42.893 1.00 91.94 174 CYS A N 1
ATOM 1363 C CA . CYS A 1 174 ? -23.361 -12.108 42.781 1.00 91.94 174 CYS A CA 1
ATOM 1364 C C . CYS A 1 174 ? -24.202 -12.569 43.975 1.00 91.94 174 CYS A C 1
ATOM 1366 O O . CYS A 1 174 ? -25.266 -13.159 43.788 1.00 91.94 174 CYS A O 1
ATOM 1368 N N . VAL A 1 175 ? -23.756 -12.259 45.195 1.00 93.62 175 VAL A N 1
ATOM 1369 C CA . VAL A 1 175 ? -24.486 -12.606 46.424 1.00 93.62 175 VAL A CA 1
ATOM 1370 C C . VAL A 1 175 ? -25.859 -11.931 46.454 1.00 93.62 175 VAL A C 1
ATOM 1372 O O . VAL A 1 175 ? -26.851 -12.573 46.800 1.00 93.62 175 VAL A O 1
ATOM 1375 N N . HIS A 1 176 ? -25.943 -10.661 46.050 1.00 92.75 176 HIS A N 1
ATOM 1376 C CA . HIS A 1 176 ? -27.211 -9.937 45.988 1.00 92.75 176 HIS A CA 1
ATOM 1377 C C . HIS A 1 176 ? -28.194 -10.564 44.987 1.00 92.75 176 HIS A C 1
ATOM 1379 O O . HIS A 1 176 ? -29.357 -10.792 45.325 1.00 92.75 176 HIS A O 1
ATOM 1385 N N . LEU A 1 177 ? -27.730 -10.908 43.780 1.00 93.00 177 LEU A N 1
ATOM 1386 C CA . LEU A 1 177 ? -28.559 -11.577 42.774 1.00 93.00 177 LEU A CA 1
ATOM 1387 C C . LEU A 1 177 ? -29.073 -12.931 43.271 1.00 93.00 177 LEU A C 1
ATOM 1389 O O . LEU A 1 177 ? -30.239 -13.264 43.061 1.00 93.00 177 LEU A O 1
ATOM 1393 N N . GLU A 1 178 ? -28.218 -13.699 43.942 1.00 92.25 178 GLU A N 1
ATOM 1394 C CA . GLU A 1 178 ? -28.584 -15.006 44.482 1.00 92.25 178 GLU A CA 1
ATOM 1395 C C . GLU A 1 178 ? -29.634 -14.886 45.593 1.00 92.25 178 GLU A C 1
ATOM 1397 O O . GLU A 1 178 ? -30.606 -15.640 45.623 1.00 92.25 178 GLU A O 1
ATOM 1402 N N . ALA A 1 179 ? -29.520 -13.875 46.459 1.00 93.81 179 ALA A N 1
ATOM 1403 C CA . ALA A 1 179 ? -30.538 -13.587 47.467 1.00 93.81 179 ALA A CA 1
ATOM 1404 C C . ALA A 1 179 ? -31.907 -13.267 46.836 1.00 93.81 179 ALA A C 1
ATOM 1406 O O . ALA A 1 179 ? -32.939 -13.758 47.306 1.00 93.81 179 ALA A O 1
ATOM 1407 N N . LEU A 1 180 ? -31.932 -12.493 45.746 1.00 93.12 180 LEU A N 1
ATOM 1408 C CA . LEU A 1 180 ? -33.164 -12.180 45.018 1.00 93.12 180 LEU A CA 1
ATOM 1409 C C . LEU A 1 180 ? -33.755 -13.416 44.318 1.00 93.12 180 LEU A C 1
ATOM 1411 O O . LEU A 1 180 ? -34.972 -13.607 44.340 1.00 93.12 180 LEU A O 1
ATOM 1415 N N . LYS A 1 181 ? -32.915 -14.288 43.746 1.00 92.81 181 LYS A N 1
ATOM 1416 C CA . LYS A 1 181 ? -33.346 -15.575 43.172 1.00 92.81 181 LYS A CA 1
ATOM 1417 C C . LYS A 1 181 ? -33.985 -16.481 44.223 1.00 92.81 181 LYS A C 1
ATOM 1419 O O . LYS A 1 181 ? -35.095 -16.960 44.002 1.00 92.81 181 LYS A O 1
ATOM 1424 N N . ASN A 1 182 ? -33.356 -16.622 45.389 1.00 93.56 182 ASN A N 1
ATOM 1425 C CA . ASN A 1 182 ? -33.903 -17.394 46.511 1.00 93.56 182 ASN A CA 1
ATOM 1426 C C . ASN A 1 182 ? -35.253 -16.834 46.985 1.00 93.56 182 ASN A C 1
ATOM 1428 O O . ASN A 1 182 ? -36.174 -17.579 47.321 1.00 93.56 182 ASN A O 1
ATOM 1432 N N . ARG A 1 183 ? -35.416 -15.505 46.974 1.00 92.50 183 ARG A N 1
ATOM 1433 C CA . ARG A 1 183 ? -36.694 -14.860 47.304 1.00 92.50 183 ARG A CA 1
ATOM 1434 C C . ARG A 1 183 ? -37.780 -15.158 46.269 1.00 92.50 183 ARG A C 1
ATOM 1436 O O . ARG A 1 183 ? -38.924 -15.397 46.653 1.00 92.50 183 ARG A O 1
ATOM 1443 N N . LEU A 1 184 ? -37.446 -15.168 44.977 1.00 91.69 184 LEU A N 1
ATOM 1444 C CA . LEU A 1 184 ? -38.374 -15.589 43.924 1.00 91.69 184 LEU A CA 1
ATOM 1445 C C . LEU A 1 184 ? -38.776 -17.062 44.094 1.00 91.69 184 LEU A C 1
ATOM 1447 O O . LEU A 1 184 ? -39.960 -17.382 43.998 1.00 91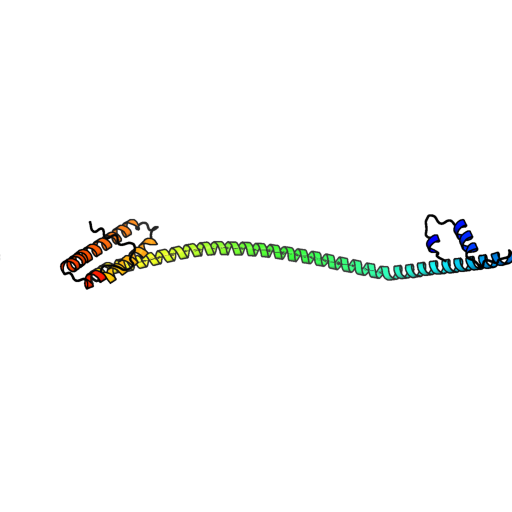.69 184 LEU A O 1
ATOM 1451 N N . GLU A 1 185 ? -37.824 -17.945 44.400 1.00 89.50 185 GLU A N 1
ATOM 1452 C CA . GLU A 1 185 ? -38.092 -19.363 44.671 1.00 89.50 185 GLU A CA 1
ATOM 1453 C C . GLU A 1 185 ? -39.048 -19.542 45.858 1.00 89.50 185 GLU A C 1
ATOM 1455 O O . GLU A 1 185 ? -40.009 -20.311 45.773 1.00 89.50 185 GLU A O 1
ATOM 1460 N N . ALA A 1 186 ? -38.858 -18.779 46.937 1.00 90.69 186 ALA A N 1
ATOM 1461 C CA . ALA A 1 186 ? -39.748 -18.792 48.095 1.00 90.69 186 ALA A CA 1
ATOM 1462 C C . ALA A 1 186 ? -41.168 -18.283 47.776 1.00 90.69 186 ALA A C 1
ATOM 1464 O O . ALA A 1 186 ? -42.129 -18.752 48.383 1.00 90.69 186 ALA A O 1
ATOM 1465 N N . LEU A 1 187 ? -41.329 -17.357 46.820 1.00 88.19 187 LEU A N 1
ATOM 1466 C CA . LEU A 1 187 ? -42.645 -16.906 46.343 1.00 88.19 187 LEU A CA 1
ATOM 1467 C C . LEU A 1 187 ? -43.325 -17.939 45.438 1.00 88.19 187 LEU A C 1
ATOM 1469 O O . LEU A 1 187 ? -44.542 -18.117 45.513 1.00 88.19 187 LEU A O 1
ATOM 1473 N N . ALA A 1 188 ? -42.555 -18.621 44.592 1.00 87.19 188 ALA A N 1
ATOM 1474 C CA . ALA A 1 188 ? -43.069 -19.621 43.662 1.00 87.19 188 ALA A CA 1
ATOM 1475 C C . ALA A 1 188 ? -43.406 -20.949 44.357 1.00 87.19 188 ALA A C 1
ATOM 1477 O O . ALA A 1 188 ? -44.414 -21.573 44.024 1.00 87.19 188 ALA A O 1
ATOM 1478 N N . SER A 1 189 ? -42.617 -21.364 45.354 1.00 86.56 189 SER A N 1
ATOM 1479 C CA . SER A 1 189 ? -42.747 -22.673 46.013 1.00 86.56 189 SER A CA 1
ATOM 1480 C C . SER A 1 189 ? -44.160 -22.949 46.560 1.00 86.56 189 SER A C 1
ATOM 1482 O O . SER A 1 189 ? -44.729 -23.987 46.217 1.00 86.56 189 SER A O 1
ATOM 1484 N N . PRO A 1 190 ? -44.812 -22.040 47.317 1.00 85.12 190 PRO A N 1
ATOM 1485 C CA . PRO A 1 190 ? -46.184 -22.248 47.781 1.00 85.12 190 PRO A CA 1
ATOM 1486 C C . PRO A 1 190 ? -47.214 -22.269 46.645 1.00 85.12 190 PRO A C 1
ATOM 1488 O O . PRO A 1 190 ? -48.187 -23.018 46.721 1.00 85.12 190 PRO A O 1
ATOM 1491 N N . GLN A 1 191 ? -47.015 -21.472 45.587 1.00 81.69 191 GLN A N 1
ATOM 1492 C CA . GLN A 1 191 ? -47.929 -21.435 44.437 1.00 81.69 191 GLN A CA 1
ATOM 1493 C C . GLN A 1 191 ? -47.876 -22.743 43.644 1.00 81.69 191 GLN A C 1
ATOM 1495 O O . GLN A 1 191 ? -48.917 -23.276 43.259 1.00 81.69 191 GLN A O 1
ATOM 1500 N N . ILE A 1 192 ? -46.675 -23.296 43.473 1.00 81.12 192 ILE A N 1
ATOM 1501 C CA . ILE A 1 192 ? -46.441 -24.587 42.825 1.00 81.12 192 ILE A CA 1
ATOM 1502 C C . ILE A 1 192 ? -47.043 -25.717 43.672 1.00 81.12 192 ILE A C 1
ATOM 1504 O O . ILE A 1 192 ? -47.857 -26.491 43.170 1.00 81.12 192 ILE A O 1
ATOM 1508 N N . VAL A 1 193 ? -46.729 -25.781 44.972 1.00 83.50 193 VAL A N 1
ATOM 1509 C CA . VAL A 1 193 ? -47.288 -26.791 45.894 1.00 83.50 193 VAL A CA 1
ATOM 1510 C C . VAL A 1 193 ? -48.819 -26.711 45.949 1.00 83.50 193 VAL A C 1
ATOM 1512 O O . VAL A 1 193 ? -49.501 -27.738 45.899 1.00 83.50 193 VAL A O 1
ATOM 1515 N N . GLY A 1 194 ? -49.384 -25.503 45.982 1.00 76.31 194 GLY A N 1
ATOM 1516 C CA . GLY A 1 194 ? -50.829 -25.282 45.933 1.00 76.31 194 GLY A CA 1
ATOM 1517 C C . GLY A 1 194 ? -51.464 -25.723 44.609 1.00 76.31 194 GLY A C 1
ATOM 1518 O O . GLY A 1 194 ? -52.541 -26.326 44.612 1.00 76.31 194 GLY A O 1
ATOM 1519 N N . ALA A 1 195 ? -50.800 -25.491 43.475 1.00 75.31 195 ALA A N 1
ATOM 1520 C CA . ALA A 1 195 ? -51.254 -25.964 42.167 1.00 75.31 195 ALA A CA 1
ATOM 1521 C C . ALA A 1 195 ? -51.269 -27.502 42.084 1.00 75.31 195 ALA A C 1
ATOM 1523 O O . ALA A 1 195 ? -52.247 -28.072 41.598 1.00 75.31 195 ALA A O 1
ATOM 1524 N N . PHE A 1 196 ? -50.246 -28.172 42.629 1.00 71.12 196 PHE A N 1
ATOM 1525 C CA . PHE A 1 196 ? -50.196 -29.636 42.717 1.00 71.12 196 PHE A CA 1
ATOM 1526 C C . PHE A 1 196 ? -51.275 -30.205 43.643 1.00 71.12 196 PHE A C 1
ATOM 1528 O O . PHE A 1 196 ? -51.958 -31.161 43.280 1.00 71.12 196 PHE A O 1
ATOM 1535 N N . THR A 1 197 ? -51.486 -29.585 44.807 1.00 74.88 197 THR A N 1
ATOM 1536 C CA . THR A 1 197 ? -52.483 -30.038 45.794 1.00 74.88 197 THR A CA 1
ATOM 1537 C C . THR A 1 197 ? -53.921 -29.867 45.287 1.00 74.88 197 THR A C 1
ATOM 1539 O O . THR A 1 197 ? -54.801 -30.645 45.640 1.00 74.88 197 THR A O 1
ATOM 1542 N N . SER A 1 198 ? -54.170 -28.877 44.424 1.00 69.06 198 SER A N 1
ATOM 1543 C CA . SER A 1 198 ? -55.497 -28.589 43.858 1.00 69.06 198 SER A CA 1
ATOM 1544 C C . SER A 1 198 ? -55.805 -29.315 42.539 1.00 69.06 198 SER A C 1
ATOM 1546 O O . SER A 1 198 ? -56.851 -29.051 41.948 1.00 69.06 198 SER A O 1
ATOM 1548 N N . GLN A 1 199 ? -54.921 -30.204 42.052 1.00 58.91 199 GLN A N 1
ATOM 1549 C CA . GLN A 1 199 ? -55.060 -30.926 40.768 1.00 58.91 199 GLN A CA 1
ATOM 1550 C C . GLN A 1 199 ? -55.358 -30.017 39.552 1.00 58.91 199 GLN A C 1
ATOM 1552 O O . GLN A 1 199 ? -55.844 -30.452 38.507 1.00 58.91 199 GLN A O 1
ATOM 1557 N N . SER A 1 200 ? -55.026 -28.730 39.664 1.00 53.94 200 SER A N 1
ATOM 1558 C CA . SER A 1 200 ? -55.252 -27.715 3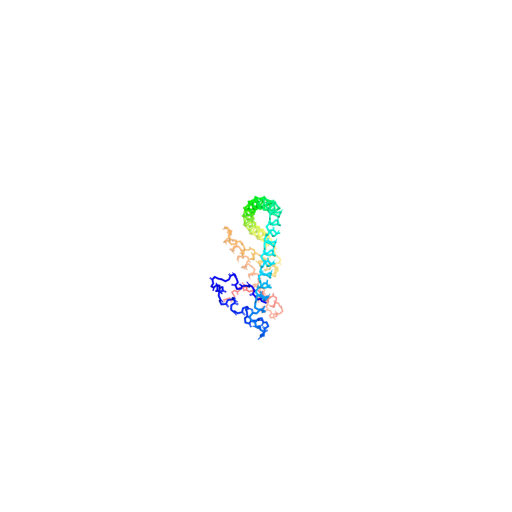8.640 1.00 53.94 200 SER A CA 1
ATOM 1559 C C . SER A 1 200 ? -54.125 -27.785 37.606 1.00 53.94 200 SER A C 1
ATOM 1561 O O . SER A 1 200 ? -53.155 -27.022 37.659 1.00 53.94 200 SER A O 1
ATOM 1563 N N . VAL A 1 201 ? -54.269 -28.688 36.632 1.00 55.06 201 VAL A N 1
ATOM 1564 C CA . VAL A 1 201 ? -53.281 -28.903 35.559 1.00 55.06 201 VAL A CA 1
ATOM 1565 C C . VAL A 1 201 ? -52.962 -27.586 34.823 1.00 55.06 201 VAL A C 1
ATOM 1567 O O . VAL A 1 201 ? -51.805 -27.313 34.535 1.00 55.06 201 VAL A O 1
ATOM 1570 N N . GLY A 1 202 ? -53.953 -26.703 34.626 1.00 55.72 202 GLY A N 1
ATOM 1571 C CA . GLY A 1 202 ? -53.800 -25.410 33.935 1.00 55.72 202 GLY A CA 1
ATOM 1572 C C . GLY A 1 202 ? -52.848 -24.402 34.600 1.00 55.72 202 GLY A C 1
ATOM 1573 O O . GLY A 1 202 ? -52.081 -23.745 33.903 1.00 55.72 202 GLY A O 1
ATOM 1574 N N . LYS A 1 203 ? -52.843 -24.300 35.937 1.00 53.00 203 LYS A N 1
ATOM 1575 C CA . LYS A 1 203 ? -51.912 -23.414 36.673 1.00 53.00 203 LYS A CA 1
ATOM 1576 C C . LYS A 1 203 ? -50.495 -23.985 36.742 1.00 53.00 203 LYS A C 1
ATOM 1578 O O . LYS A 1 203 ? -49.545 -23.223 36.849 1.00 53.00 203 LYS A O 1
ATOM 1583 N N . CYS A 1 204 ? -50.351 -25.306 36.640 1.00 44.97 204 CYS A N 1
ATOM 1584 C CA . CYS A 1 204 ? -49.056 -25.982 36.642 1.00 44.97 204 CYS A CA 1
ATOM 1585 C C . CYS A 1 204 ? -48.247 -25.704 35.361 1.00 44.97 204 CYS A C 1
ATOM 1587 O O . CYS A 1 204 ? -47.027 -25.579 35.428 1.00 44.97 204 CYS A O 1
ATOM 1589 N N . TRP A 1 205 ? -48.913 -25.539 34.210 1.00 48.59 205 TRP A N 1
ATOM 1590 C CA . TRP A 1 205 ? -48.248 -25.185 32.946 1.00 48.59 205 TRP A CA 1
ATOM 1591 C C . TRP A 1 205 ? -47.666 -23.765 32.936 1.00 48.59 205 TRP A C 1
ATOM 1593 O O . TRP A 1 205 ? -46.708 -23.520 32.214 1.00 48.59 205 TRP A O 1
ATOM 1603 N N . LEU A 1 206 ? -48.193 -22.842 33.751 1.00 52.19 206 LEU A N 1
ATOM 1604 C CA . LEU A 1 206 ? -47.680 -21.467 33.848 1.00 52.19 206 LEU A CA 1
ATOM 1605 C C . LEU A 1 206 ? -46.323 -21.391 34.582 1.00 52.19 206 LEU A C 1
ATOM 1607 O O . LEU A 1 206 ? -45.575 -20.438 34.392 1.00 52.19 206 LEU A O 1
ATOM 1611 N N . PHE A 1 207 ? -46.009 -22.396 35.409 1.00 50.38 207 PHE A N 1
ATOM 1612 C CA . PHE A 1 207 ? -44.777 -22.483 36.207 1.00 50.38 207 PHE A CA 1
ATOM 1613 C C . PHE A 1 207 ? -43.676 -23.340 35.578 1.00 50.38 207 PHE A C 1
ATOM 1615 O O . PHE A 1 207 ? -42.564 -23.373 36.099 1.00 50.38 207 PHE A O 1
ATOM 1622 N N . LEU A 1 208 ? -43.965 -24.032 34.475 1.00 42.97 208 LEU A N 1
ATOM 1623 C CA . LEU A 1 208 ? -42.979 -24.787 33.708 1.00 42.97 208 LEU A CA 1
ATOM 1624 C C . LEU A 1 208 ? -42.515 -23.917 32.533 1.00 42.97 208 LEU A C 1
ATOM 1626 O O . LEU A 1 208 ? -43.236 -23.803 31.542 1.00 42.97 208 LEU A O 1
ATOM 1630 N N . PRO A 1 209 ? -41.330 -23.285 32.612 1.00 41.91 209 PRO A N 1
ATOM 1631 C CA . PRO A 1 209 ? -40.827 -22.485 31.514 1.00 41.91 209 PRO A CA 1
ATOM 1632 C C . PRO A 1 209 ? -40.432 -23.421 30.374 1.00 41.91 209 PRO A C 1
ATOM 1634 O O . PRO A 1 209 ? -39.428 -24.134 30.436 1.00 41.91 209 PRO A O 1
ATOM 1637 N N . SER A 1 210 ? -41.194 -23.384 29.287 1.00 39.81 210 SER A N 1
ATOM 1638 C CA . SER A 1 210 ? -40.700 -23.766 27.972 1.00 39.81 210 SER A CA 1
ATOM 1639 C C . SER A 1 210 ? -39.574 -22.796 27.580 1.00 39.81 210 SER A C 1
ATOM 1641 O O . SER A 1 210 ? -39.822 -21.814 26.886 1.00 39.81 210 SER A O 1
ATOM 1643 N N . GLY A 1 211 ? -38.350 -23.038 28.067 1.00 40.78 211 GLY A N 1
ATOM 1644 C CA . GLY A 1 211 ? -37.136 -22.408 27.533 1.00 40.78 211 GLY A CA 1
ATOM 1645 C C . GLY A 1 211 ? -36.232 -21.598 28.474 1.00 40.78 211 GLY A C 1
ATOM 1646 O O . GLY A 1 211 ? -35.574 -20.688 27.983 1.00 40.78 211 GLY A O 1
ATOM 1647 N N . CYS A 1 212 ? -36.116 -21.910 29.772 1.00 37.41 212 CYS A N 1
ATOM 1648 C CA . CYS A 1 212 ? -35.025 -21.363 30.606 1.00 37.41 212 CYS A CA 1
ATOM 1649 C C . CYS A 1 212 ? -33.985 -22.452 30.940 1.00 37.41 212 CYS A C 1
ATOM 1651 O O . CYS A 1 212 ? -34.270 -23.312 31.771 1.00 37.41 212 CYS A O 1
ATOM 1653 N N . PRO A 1 213 ? -32.769 -22.428 30.359 1.00 38.91 213 PRO A N 1
ATOM 1654 C CA . PRO A 1 213 ? -31.780 -23.491 30.549 1.00 38.91 213 PRO A CA 1
ATOM 1655 C C . PRO A 1 213 ? -30.980 -23.417 31.865 1.00 38.91 213 PRO A C 1
ATOM 1657 O O . PRO A 1 213 ? -29.936 -24.055 31.966 1.00 38.91 213 PRO A O 1
ATOM 1660 N N . SER A 1 214 ? -31.389 -22.649 32.887 1.00 40.56 214 SER A N 1
ATOM 1661 C CA . SER A 1 214 ? -30.535 -22.474 3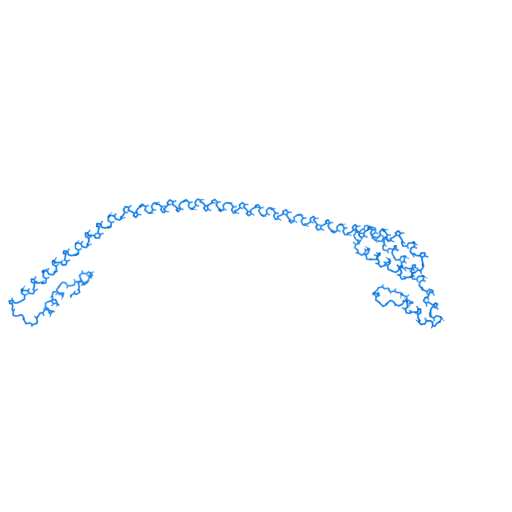4.084 1.00 40.56 214 SER A CA 1
ATOM 1662 C C . SER A 1 214 ? -31.234 -22.283 35.434 1.00 40.56 214 SER A C 1
ATOM 1664 O O . SER A 1 214 ? -30.558 -21.950 36.404 1.00 40.56 214 SER A O 1
ATOM 1666 N N . LEU A 1 215 ? -32.543 -22.531 35.560 1.00 39.28 215 LEU A N 1
ATOM 1667 C CA . LEU A 1 215 ? -33.166 -22.583 36.889 1.00 39.28 215 LEU A CA 1
ATOM 1668 C C . LEU A 1 215 ? -33.077 -24.010 37.441 1.00 39.28 215 LEU A C 1
ATOM 1670 O O . LEU A 1 215 ? -33.980 -24.826 37.268 1.00 39.28 215 LEU A O 1
ATOM 1674 N N . HIS A 1 216 ? -31.961 -24.320 38.099 1.00 37.44 216 HIS A N 1
ATOM 1675 C CA . HIS A 1 216 ? -31.854 -25.497 38.957 1.00 37.44 216 HIS A CA 1
ATOM 1676 C C . HIS A 1 216 ? -32.664 -25.230 40.237 1.00 37.44 216 HIS A C 1
ATOM 1678 O O . HIS A 1 216 ? -32.105 -24.931 41.287 1.00 37.44 216 HIS A O 1
ATOM 1684 N N . ILE A 1 217 ? -33.998 -25.309 40.151 1.00 38.56 217 ILE A N 1
ATOM 1685 C CA . ILE A 1 217 ? -34.831 -25.437 41.352 1.00 38.56 217 ILE A CA 1
ATOM 1686 C C . ILE A 1 217 ? -34.536 -26.828 41.897 1.00 38.56 217 ILE A C 1
ATOM 1688 O O . ILE A 1 217 ? -34.924 -27.849 41.322 1.00 38.56 217 ILE A O 1
ATOM 1692 N N . ARG A 1 218 ? -33.763 -26.868 42.974 1.00 32.81 218 ARG A N 1
ATOM 1693 C CA . ARG A 1 218 ? -33.377 -28.097 43.650 1.00 32.81 218 ARG A CA 1
ATOM 1694 C C . ARG A 1 218 ? -34.550 -28.524 44.531 1.00 32.81 218 ARG A C 1
ATOM 1696 O O . ARG A 1 218 ? -34.590 -28.237 45.720 1.00 32.81 218 ARG A O 1
ATOM 1703 N N . VAL A 1 219 ? -35.542 -29.170 43.919 1.00 35.47 219 VAL A N 1
ATOM 1704 C CA . VAL A 1 219 ? -36.624 -29.828 44.659 1.00 35.47 219 VAL A CA 1
ATOM 1705 C C . VAL A 1 219 ? -36.081 -31.149 45.207 1.00 35.47 219 VAL A C 1
ATOM 1707 O O . VAL A 1 219 ? -36.131 -32.157 44.509 1.00 35.47 219 VAL A O 1
ATOM 1710 N N . PHE A 1 220 ? -35.590 -31.088 46.451 1.00 34.47 220 PHE A N 1
ATOM 1711 C CA . PHE A 1 220 ? -34.970 -32.164 47.246 1.00 34.47 220 PHE A CA 1
ATOM 1712 C C . PHE A 1 220 ? -33.651 -32.753 46.712 1.00 34.47 220 PHE A C 1
ATOM 1714 O O . PHE A 1 220 ? -33.545 -33.127 45.526 1.00 34.47 220 PHE A O 1
#

Radius of gyration: 56.87 Å; chains: 1; bounding box: 100×48×132 Å

Organism: Pipistrellus kuhlii (NCBI:txid59472)

pLDDT: mean 84.21, std 16.68, range [32.81, 98.19]